Protein AF-A0A812K5B5-F1 (afdb_monomer_lite)

Foldseek 3Di:
DDDDDDDDDDPVVVVVVVVVVVVVVVVVPDDDDDDLVVLLVVQCVVVVHDDDDPVLVVLLVCLLVLVFPVVVCLVVLCLVCPDQRSVVVVVVVVVVVVVVVVVVVVLQSVVSHPPDDPLNSCCVPPVPCSVVVVVVVVVVVVVRLVSVLVVQLVPVQVVVVVVVDHDHSVVSSVVSVVVVVVVVPDPDPPVSSVSSVVSVVVSVVVVVVVVCCVVDVDLVPPPPVDDDDDDPDDVPRDDDDPPVPDPDPSDPDDD

pLDDT: mean 72.25, std 20.06, range [26.33, 95.62]

Radius of gyration: 26.41 Å; chains: 1; bounding box: 72×53×76 Å

Sequence (255 aa):
MASRPKAVFSSGEARSLISNASEALSVAETSPTADGTTAFEAAKAAKGLGFASARSGAAVLANTLLGGSGLLGVPHAFATAGYGLGLALLVVFGTCSALGCHLLQCSARRIGEAPCSFYSVSNAVAPRWTWLIDGAVMVKCFGVATSYLIIVGDLGPPALEMLGLQVHRWEVICLGFCVAAGLACLRNLSGLKFTAVLSLAIVVWTTVLIALYVIRPSKDFNPCGRSSDEDLPCNGADFEPIVTDHPLALGKAQE

Structure (mmCIF, N/CA/C/O backbone):
data_AF-A0A812K5B5-F1
#
_entry.id   AF-A0A812K5B5-F1
#
loop_
_atom_site.group_PDB
_atom_site.id
_atom_site.type_symbol
_atom_site.label_atom_id
_atom_site.label_alt_id
_atom_site.label_comp_id
_atom_site.label_asym_id
_atom_site.label_entity_id
_atom_site.label_seq_id
_atom_site.pdbx_PDB_ins_code
_atom_site.Cartn_x
_atom_site.Cartn_y
_atom_site.Cartn_z
_atom_site.occupancy
_atom_site.B_iso_or_equiv
_atom_site.auth_seq_id
_atom_site.auth_comp_id
_atom_site.auth_asym_id
_atom_site.auth_atom_id
_atom_site.pdbx_PDB_model_num
ATOM 1 N N . MET A 1 1 ? -19.887 -36.104 41.609 1.00 30.92 1 MET A N 1
ATOM 2 C CA . MET A 1 1 ? -19.597 -34.665 41.774 1.00 30.92 1 MET A CA 1
ATOM 3 C C . MET A 1 1 ? -19.787 -34.000 40.413 1.00 30.92 1 MET A C 1
ATOM 5 O O . MET A 1 1 ? -19.210 -34.485 39.453 1.00 30.92 1 MET A O 1
ATOM 9 N N . ALA A 1 2 ? -20.643 -32.973 40.368 1.00 35.97 2 ALA A N 1
ATOM 10 C CA . ALA A 1 2 ? -20.929 -32.031 39.272 1.00 35.97 2 ALA A CA 1
ATOM 11 C C . ALA A 1 2 ? -21.594 -32.547 37.969 1.00 35.97 2 ALA A C 1
ATOM 13 O O . ALA A 1 2 ? -20.950 -32.950 37.005 1.00 35.97 2 ALA A O 1
ATOM 14 N N . SER A 1 3 ? -22.926 -32.419 37.957 1.00 33.19 3 SER A N 1
ATOM 15 C CA . SER A 1 3 ? -23.833 -32.429 36.801 1.00 33.19 3 SER A CA 1
ATOM 16 C C . SER A 1 3 ? -23.726 -31.131 35.985 1.00 33.19 3 SER A C 1
ATOM 18 O O . SER A 1 3 ? -23.568 -30.053 36.555 1.00 33.19 3 SER A O 1
ATOM 20 N N . ARG A 1 4 ? -23.899 -31.222 34.659 1.00 40.06 4 ARG A N 1
ATOM 21 C CA . ARG A 1 4 ? -24.146 -30.076 33.759 1.00 40.06 4 ARG A CA 1
ATOM 22 C C . ARG A 1 4 ? -25.488 -29.398 34.085 1.00 40.06 4 ARG A C 1
ATOM 24 O O . ARG A 1 4 ? -26.422 -30.111 34.458 1.00 40.06 4 ARG A O 1
ATOM 31 N N . PRO A 1 5 ? -25.652 -28.098 33.786 1.00 36.22 5 PRO A N 1
ATOM 32 C CA . PRO A 1 5 ? -26.971 -27.556 33.477 1.00 36.22 5 PRO A CA 1
ATOM 33 C C . PRO A 1 5 ? -27.083 -27.025 32.037 1.00 36.22 5 PRO A C 1
ATOM 35 O O . PRO A 1 5 ? -26.187 -26.377 31.500 1.00 36.22 5 PRO A O 1
ATOM 38 N N . LYS A 1 6 ? -28.231 -27.344 31.426 1.00 29.70 6 LYS A N 1
ATOM 39 C CA . LYS A 1 6 ? -28.773 -26.799 30.174 1.00 29.70 6 LYS A CA 1
ATOM 40 C C . LYS A 1 6 ? -29.244 -25.358 30.413 1.00 29.70 6 LYS A C 1
ATOM 42 O O . LYS A 1 6 ? -29.947 -25.123 31.391 1.00 29.70 6 LYS A O 1
ATOM 47 N N . ALA A 1 7 ? -28.943 -24.436 29.501 1.00 32.38 7 ALA A N 1
ATOM 48 C CA . ALA A 1 7 ? -29.588 -23.125 29.459 1.00 32.38 7 ALA A CA 1
ATOM 49 C C . ALA A 1 7 ? -30.840 -23.204 28.569 1.00 32.38 7 ALA A C 1
ATOM 51 O O . ALA A 1 7 ? -30.752 -23.494 27.376 1.00 32.38 7 ALA A O 1
ATOM 52 N N . VAL A 1 8 ? -32.003 -22.999 29.185 1.00 35.78 8 VAL A N 1
ATOM 53 C CA . VAL A 1 8 ? -33.308 -22.827 28.538 1.00 35.78 8 VAL A CA 1
ATOM 54 C C . VAL A 1 8 ? -33.453 -21.342 28.213 1.00 35.78 8 VAL A C 1
ATOM 56 O O . VAL A 1 8 ? -33.368 -20.508 29.110 1.00 35.78 8 VAL A O 1
ATOM 59 N N . PHE A 1 9 ? -33.626 -21.011 26.935 1.00 34.81 9 PHE A N 1
ATOM 60 C CA . PHE A 1 9 ? -33.749 -19.634 26.453 1.00 34.81 9 PHE A CA 1
ATOM 61 C C . PHE A 1 9 ? -35.208 -19.171 26.598 1.00 34.81 9 PHE A C 1
ATOM 63 O O . PHE A 1 9 ? -36.117 -19.794 26.047 1.00 34.81 9 PHE A O 1
ATOM 70 N N . SER A 1 10 ? -35.441 -18.116 27.383 1.00 35.91 10 SER A N 1
ATOM 71 C CA . SER A 1 10 ? -36.773 -17.583 27.693 1.00 35.91 10 SER A CA 1
ATOM 72 C C . SER A 1 10 ? -37.224 -16.576 26.630 1.00 35.91 10 SER A C 1
ATOM 74 O O . SER A 1 10 ? -36.527 -15.609 26.330 1.00 35.91 10 SER A O 1
ATOM 76 N N . SER A 1 11 ? -38.428 -16.772 26.081 1.00 44.62 11 SER A N 1
ATOM 77 C CA . SER A 1 11 ? -39.032 -15.970 25.001 1.00 44.62 11 SER A CA 1
ATOM 78 C C . SER A 1 11 ? -39.248 -14.478 25.334 1.00 44.62 11 SER A C 1
ATOM 80 O O . SER A 1 11 ? -39.615 -13.708 24.443 1.00 44.62 11 SER A O 1
ATOM 82 N N . GLY A 1 12 ? -39.043 -14.055 26.587 1.00 38.31 12 GLY A N 1
ATOM 83 C CA . GLY A 1 12 ? -39.144 -12.653 27.009 1.00 38.31 12 GLY A CA 1
ATOM 84 C C . GLY A 1 12 ? -37.950 -11.785 26.593 1.00 38.31 12 GLY A C 1
ATOM 85 O O . GLY A 1 12 ? -38.131 -10.609 26.293 1.00 38.31 12 GLY A O 1
ATOM 86 N N . GLU A 1 13 ? -36.751 -12.367 26.490 1.00 39.72 13 GLU A N 1
ATOM 87 C CA . GLU A 1 13 ? -35.500 -11.637 26.211 1.00 39.72 13 GLU A CA 1
ATOM 88 C C . GLU A 1 13 ? -35.362 -11.257 24.725 1.00 39.72 13 GLU A C 1
ATOM 90 O O . GLU A 1 13 ? -34.767 -10.245 24.371 1.00 39.72 13 GLU A O 1
ATOM 95 N N . ALA A 1 14 ? -36.005 -12.011 23.830 1.00 40.31 14 ALA A N 1
ATOM 96 C CA . ALA A 1 14 ? -36.032 -11.688 22.403 1.00 40.31 14 ALA A CA 1
ATOM 97 C C . ALA A 1 14 ? -36.881 -10.440 22.097 1.00 40.31 14 ALA A C 1
ATOM 99 O O . ALA A 1 14 ? -36.596 -9.712 21.148 1.00 40.31 14 ALA A O 1
ATOM 100 N N . ARG A 1 15 ? -37.912 -10.157 22.908 1.00 37.88 15 ARG A N 1
ATOM 101 C CA . ARG A 1 15 ? -38.782 -8.986 22.710 1.00 37.88 15 ARG A CA 1
ATOM 102 C C . ARG A 1 15 ? -38.128 -7.680 23.168 1.00 37.88 15 ARG A C 1
ATOM 104 O O . ARG A 1 15 ? -38.353 -6.658 22.525 1.00 37.88 15 ARG A O 1
ATOM 111 N N . SER A 1 16 ? -37.283 -7.705 24.203 1.00 36.84 16 SER A N 1
ATOM 112 C CA . SER A 1 16 ? -36.518 -6.520 24.626 1.00 36.84 16 SER A CA 1
ATOM 113 C C . SER A 1 16 ? -35.412 -6.162 23.628 1.00 36.84 16 SER A C 1
ATOM 115 O O . SER A 1 16 ? -35.192 -4.984 23.359 1.00 36.84 16 SER A O 1
ATOM 117 N N . LEU A 1 17 ? -34.783 -7.158 22.994 1.00 41.81 17 LEU A N 1
ATOM 118 C CA . LEU A 1 17 ? -33.778 -6.930 21.949 1.00 41.81 17 LEU A CA 1
ATOM 119 C C . LEU A 1 17 ? -34.372 -6.302 20.678 1.00 41.81 17 LEU A C 1
ATOM 121 O O . LEU A 1 17 ? -33.723 -5.464 20.057 1.00 41.81 17 LEU A O 1
ATOM 125 N N . ILE A 1 18 ? -35.612 -6.648 20.316 1.00 45.25 18 ILE A N 1
ATOM 126 C CA . ILE A 1 18 ? -36.299 -6.052 19.156 1.00 45.25 18 ILE A CA 1
ATOM 127 C C . ILE A 1 18 ? -36.772 -4.620 19.466 1.00 45.25 18 ILE A C 1
ATOM 129 O O . ILE A 1 18 ? -36.662 -3.752 18.603 1.00 45.25 18 ILE A O 1
ATOM 133 N N . SER A 1 19 ? -37.217 -4.339 20.699 1.00 36.94 19 SER A N 1
ATOM 134 C CA . SER A 1 19 ? -37.547 -2.970 21.138 1.00 36.94 19 SER A CA 1
ATOM 135 C C . SER A 1 19 ? -36.319 -2.053 21.085 1.00 36.94 19 SER A C 1
ATOM 137 O O . SER A 1 19 ? -36.378 -0.978 20.492 1.00 36.94 19 SER A O 1
ATOM 139 N N . ASN A 1 20 ? -35.175 -2.524 21.593 1.00 45.91 20 ASN A N 1
ATOM 140 C CA . ASN A 1 20 ? -33.913 -1.779 21.555 1.00 45.91 20 ASN A CA 1
ATOM 141 C C . ASN A 1 20 ? -33.381 -1.599 20.122 1.00 45.91 20 ASN A C 1
ATOM 143 O O . ASN A 1 20 ? -32.769 -0.579 19.813 1.00 45.91 20 ASN A O 1
ATOM 147 N N . ALA A 1 21 ? -33.632 -2.561 19.226 1.00 40.59 21 ALA A N 1
ATOM 148 C CA . ALA A 1 21 ? -33.282 -2.438 17.812 1.00 40.59 21 ALA A CA 1
ATOM 149 C C . ALA A 1 21 ? -34.156 -1.401 17.082 1.00 40.59 21 ALA A C 1
ATOM 151 O O . ALA A 1 21 ? -33.659 -0.699 16.203 1.00 40.59 21 ALA A O 1
ATOM 152 N N . SER A 1 22 ? -35.429 -1.262 17.470 1.00 39.06 22 SER A N 1
ATOM 153 C CA . SER A 1 22 ? -36.328 -0.225 16.949 1.00 39.06 22 SER A CA 1
ATOM 154 C C . SER A 1 22 ? -35.922 1.179 17.416 1.00 39.06 22 SER A C 1
ATOM 156 O O . SER A 1 22 ? -35.966 2.116 16.620 1.00 39.06 22 SER A O 1
ATOM 158 N N . GLU A 1 23 ? -35.466 1.335 18.665 1.00 34.81 23 GLU A N 1
ATOM 159 C CA . GLU A 1 23 ? -34.886 2.598 19.151 1.00 34.81 23 GLU A CA 1
ATOM 160 C C . GLU A 1 23 ? -33.550 2.910 18.460 1.00 34.81 23 GLU A C 1
ATOM 162 O O . GLU A 1 23 ? -33.347 4.037 18.008 1.00 34.81 23 GLU A O 1
ATOM 167 N N . ALA A 1 24 ? -32.682 1.913 18.261 1.00 36.97 24 ALA A N 1
ATOM 168 C CA . ALA A 1 24 ? -31.412 2.083 17.550 1.00 36.97 24 ALA A CA 1
ATOM 169 C C . ALA A 1 24 ? -31.591 2.473 16.070 1.00 36.97 24 ALA A C 1
ATOM 171 O O . ALA A 1 24 ? -30.750 3.185 15.518 1.00 36.97 24 ALA A O 1
ATOM 172 N N . LEU A 1 25 ? -32.690 2.048 15.436 1.00 34.47 25 LEU A N 1
ATOM 173 C CA . LEU A 1 25 ? -33.023 2.428 14.064 1.00 34.47 25 LEU A CA 1
ATOM 174 C C . LEU A 1 25 ? -33.581 3.860 13.973 1.00 34.47 25 LEU A C 1
ATOM 176 O O . LEU A 1 25 ? -33.327 4.541 12.985 1.00 34.47 25 LEU A O 1
ATOM 180 N N . SER A 1 26 ? -34.249 4.361 15.020 1.00 26.33 26 SER A N 1
ATOM 181 C CA . SER A 1 26 ? -34.726 5.757 15.086 1.00 26.33 26 SER A CA 1
ATOM 182 C C . SER A 1 26 ? -33.598 6.786 15.279 1.00 26.33 26 SER A C 1
ATOM 184 O O . SER A 1 26 ? -33.721 7.939 14.872 1.00 26.33 26 SER A O 1
ATOM 186 N N . VAL A 1 27 ? -32.447 6.356 15.814 1.00 37.06 27 VAL A N 1
ATOM 187 C CA . VAL A 1 27 ? -31.228 7.181 15.936 1.00 37.06 27 VAL A CA 1
ATOM 188 C C . VAL A 1 27 ? -30.519 7.358 14.579 1.00 37.06 27 VAL A C 1
ATOM 190 O O . VAL A 1 27 ? -29.621 8.188 14.443 1.00 37.06 27 VAL A O 1
ATOM 193 N N . ALA A 1 28 ? -30.917 6.615 13.539 1.00 37.34 28 ALA A N 1
ATOM 194 C CA . ALA A 1 28 ? -30.310 6.718 12.213 1.00 37.34 28 ALA A CA 1
ATOM 195 C C . ALA A 1 28 ? -30.781 7.937 11.392 1.00 37.34 28 ALA A C 1
ATOM 197 O O . ALA A 1 28 ? -30.136 8.250 10.393 1.00 37.34 28 ALA A O 1
ATOM 198 N N . GLU A 1 29 ? -31.842 8.649 11.800 1.00 36.56 29 GLU A N 1
ATOM 199 C CA . GLU A 1 29 ? -32.413 9.764 11.017 1.00 36.56 29 GLU A CA 1
ATOM 200 C C . GLU A 1 29 ? -32.008 11.184 11.444 1.00 36.56 29 GLU A C 1
ATOM 202 O O . GLU A 1 29 ? -32.457 12.154 10.838 1.00 36.56 29 GLU A O 1
ATOM 207 N N . THR A 1 30 ? -31.096 11.373 12.397 1.00 31.16 30 THR A N 1
ATOM 208 C CA . THR A 1 30 ? -30.600 12.723 12.725 1.00 31.16 30 THR A CA 1
ATOM 209 C C . THR A 1 30 ? -29.152 12.930 12.288 1.00 31.16 30 THR A C 1
ATOM 211 O O . THR A 1 30 ? -28.187 12.655 12.995 1.00 31.16 30 THR A O 1
ATOM 214 N N . SER A 1 31 ? -28.993 13.490 11.089 1.00 31.84 31 SER A N 1
ATOM 215 C CA . SER A 1 31 ? -27.817 14.313 10.766 1.00 31.84 31 SER A CA 1
ATOM 216 C C . SER A 1 31 ? -28.049 15.737 11.317 1.00 31.84 31 SER A C 1
ATOM 218 O O . SER A 1 31 ? -29.210 16.145 11.305 1.00 31.84 31 SER A O 1
ATOM 220 N N . PRO A 1 32 ? -27.032 16.550 11.703 1.00 48.22 32 PRO A N 1
ATOM 221 C CA . PRO A 1 32 ? -25.601 16.363 11.439 1.00 48.22 32 PRO A CA 1
ATOM 222 C C . PRO A 1 32 ? -24.619 16.703 12.612 1.00 48.22 32 PRO A C 1
ATOM 224 O O . PRO A 1 32 ? -24.695 17.723 13.289 1.00 48.22 32 PRO A O 1
ATOM 227 N N . THR A 1 33 ? -23.556 15.901 12.744 1.00 41.50 33 THR A N 1
ATOM 228 C CA . THR A 1 33 ? -22.142 16.316 12.987 1.00 41.50 33 THR A CA 1
ATOM 229 C C . THR A 1 33 ? -21.622 16.982 14.284 1.00 41.50 33 THR A C 1
ATOM 231 O O . THR A 1 33 ? -20.401 17.130 14.375 1.00 41.50 33 THR A O 1
ATOM 234 N N . ALA A 1 34 ? -22.406 17.333 15.307 1.00 41.22 34 ALA A N 1
ATOM 235 C CA . ALA A 1 34 ? -21.839 18.063 16.465 1.00 41.22 34 ALA A CA 1
ATOM 236 C C . ALA A 1 34 ? -21.381 17.189 17.658 1.00 41.22 34 ALA A C 1
ATOM 238 O O . ALA A 1 34 ? -20.264 17.364 18.141 1.00 41.22 34 ALA A O 1
ATOM 239 N N . ASP A 1 35 ? -22.188 16.227 18.114 1.00 52.19 35 ASP A N 1
ATOM 240 C CA . ASP A 1 35 ? -22.013 15.655 19.466 1.00 52.19 35 ASP A CA 1
ATOM 241 C C . ASP A 1 35 ? -20.937 14.556 19.585 1.00 52.19 35 ASP A C 1
ATOM 243 O O . ASP A 1 35 ? -20.217 14.463 20.576 1.00 52.19 35 ASP A O 1
ATOM 247 N N . GLY A 1 36 ? -20.759 13.727 18.550 1.00 55.41 36 GLY A N 1
ATOM 248 C CA . GLY A 1 36 ? -19.754 12.650 18.579 1.00 55.41 36 GLY A CA 1
ATOM 249 C C . GLY A 1 36 ? -18.315 13.139 18.370 1.00 55.41 36 GLY A C 1
ATOM 250 O O . GLY A 1 36 ? -17.356 12.498 18.800 1.00 55.41 36 GLY A O 1
ATOM 251 N N . THR A 1 37 ? -18.145 14.283 17.704 1.00 63.47 37 THR A N 1
ATOM 252 C CA . THR A 1 37 ? -16.826 14.838 17.374 1.00 63.47 37 THR A CA 1
ATOM 253 C C . THR A 1 37 ? -16.191 15.499 18.598 1.00 63.47 37 THR A C 1
ATOM 255 O O . THR A 1 37 ? -14.997 15.343 18.833 1.00 63.47 37 THR A O 1
ATOM 258 N N . THR A 1 38 ? -16.988 16.185 19.419 1.00 67.00 38 THR A N 1
ATOM 259 C CA . THR A 1 38 ? -16.535 16.864 20.642 1.00 67.00 38 THR A CA 1
ATOM 260 C C . THR A 1 38 ? -16.135 15.874 21.735 1.00 67.00 38 THR A C 1
ATOM 262 O O . THR A 1 38 ? -15.092 16.059 22.360 1.00 67.00 38 THR A O 1
ATOM 265 N N . ALA A 1 39 ? -16.895 14.789 21.919 1.00 72.75 39 ALA A N 1
ATOM 266 C CA . ALA A 1 39 ? -16.585 13.745 22.897 1.00 72.75 39 ALA A CA 1
ATOM 267 C C . ALA A 1 39 ? -15.262 13.024 22.583 1.00 72.75 39 ALA A C 1
ATOM 269 O O . ALA A 1 39 ? -14.427 12.826 23.468 1.00 72.75 39 ALA A O 1
ATOM 270 N N . PHE A 1 40 ? -15.028 12.694 21.309 1.00 74.69 40 PHE A N 1
ATOM 271 C CA . PHE A 1 40 ? -13.787 12.057 20.869 1.00 74.69 40 PHE A CA 1
ATOM 272 C C . PHE A 1 40 ? -12.571 12.987 21.012 1.00 74.69 40 PHE A C 1
ATOM 274 O O . PHE A 1 40 ? -11.520 12.567 21.501 1.00 74.69 40 PHE A O 1
ATOM 281 N N . GLU A 1 41 ? -12.705 14.262 20.634 1.00 76.44 41 GLU A N 1
ATOM 282 C CA . GLU A 1 41 ? -11.626 15.244 20.804 1.00 76.44 41 GLU A CA 1
ATOM 283 C C . GLU A 1 41 ? -11.343 15.535 22.291 1.00 76.44 41 GLU A C 1
ATOM 285 O O . GLU A 1 41 ? -10.181 15.679 22.675 1.00 76.44 41 GLU A O 1
ATOM 290 N N . ALA A 1 42 ? -12.361 15.523 23.161 1.00 75.06 42 ALA A N 1
ATOM 291 C CA . ALA A 1 42 ? -12.185 15.639 24.610 1.00 75.06 42 ALA A CA 1
ATOM 292 C C . ALA A 1 42 ? -11.453 14.423 25.209 1.00 75.06 42 ALA A C 1
ATOM 294 O O . ALA A 1 42 ? -10.512 14.591 25.989 1.00 75.06 42 ALA A O 1
ATOM 295 N N . ALA A 1 43 ? -11.813 13.201 24.801 1.00 76.81 43 ALA A N 1
ATOM 296 C CA . ALA A 1 43 ? -11.122 11.976 25.215 1.00 76.81 43 ALA A CA 1
ATOM 297 C C . ALA A 1 43 ? -9.652 11.964 24.755 1.00 76.81 43 ALA A C 1
ATOM 299 O O . ALA A 1 43 ? -8.749 11.558 25.493 1.00 76.81 43 ALA A O 1
ATOM 300 N N . LYS A 1 44 ? -9.392 12.465 23.544 1.00 77.88 44 LYS A N 1
ATOM 301 C CA . LYS A 1 44 ? -8.049 12.619 22.982 1.00 77.88 44 LYS A CA 1
ATOM 302 C C . LYS A 1 44 ? -7.213 13.645 23.756 1.00 77.88 44 LYS A C 1
ATOM 304 O O . LYS A 1 44 ? -6.056 13.364 24.081 1.00 77.88 44 LYS A O 1
ATOM 309 N N . ALA A 1 45 ? -7.805 14.790 24.100 1.00 78.94 45 ALA A N 1
ATOM 310 C CA . ALA A 1 45 ? -7.168 15.823 24.913 1.00 78.94 45 ALA A CA 1
ATOM 311 C C . ALA A 1 45 ? -6.841 15.321 26.329 1.00 78.94 45 ALA A C 1
ATOM 313 O O . ALA A 1 45 ? -5.727 15.532 26.805 1.00 78.94 45 ALA A O 1
ATOM 314 N N . ALA A 1 46 ? -7.750 14.570 26.963 1.00 80.62 46 ALA A N 1
ATOM 315 C CA . ALA A 1 46 ? -7.531 13.966 28.282 1.00 80.62 46 ALA A CA 1
ATOM 316 C C . ALA A 1 46 ? -6.341 12.986 28.312 1.00 80.62 46 ALA A C 1
ATOM 318 O O . ALA A 1 46 ? -5.702 12.805 29.346 1.00 80.62 46 ALA A O 1
ATOM 319 N N . LYS A 1 47 ? -6.012 12.366 27.172 1.00 78.56 47 LYS A N 1
ATOM 320 C CA . LYS A 1 47 ? -4.849 11.477 27.003 1.00 78.56 47 LYS A CA 1
ATOM 321 C C . LYS A 1 47 ? -3.588 12.192 26.504 1.00 78.56 47 LYS A C 1
ATOM 323 O O . LYS A 1 47 ? -2.584 11.527 26.262 1.00 78.56 47 LYS A O 1
ATOM 328 N N . GLY A 1 48 ? -3.624 13.516 26.330 1.00 75.25 48 GLY A N 1
ATOM 329 C CA . GLY A 1 48 ? -2.485 14.306 25.851 1.00 75.25 48 GLY A CA 1
ATOM 330 C C . GLY A 1 48 ? -2.100 14.042 24.390 1.00 75.25 48 GLY A C 1
ATOM 331 O O . GLY A 1 48 ? -0.966 14.305 23.992 1.00 75.25 48 GLY A O 1
ATOM 332 N N . LEU A 1 49 ? -3.011 13.502 23.574 1.00 77.25 49 LEU A N 1
ATOM 333 C CA . LEU A 1 49 ? -2.759 13.220 22.160 1.00 77.25 49 LEU A CA 1
ATOM 334 C C . LEU A 1 49 ? -2.946 14.499 21.326 1.00 77.25 49 LEU A C 1
ATOM 336 O O . LEU A 1 49 ? -4.031 15.073 21.275 1.00 77.25 49 LEU A O 1
ATOM 340 N N . GLY A 1 50 ? -1.891 14.939 20.637 1.00 69.25 50 GLY A N 1
ATOM 341 C CA . GLY A 1 50 ? -1.910 16.167 19.833 1.00 69.25 50 GLY A CA 1
ATOM 342 C C . GLY A 1 50 ? -2.809 16.110 18.588 1.00 69.25 50 GLY A C 1
ATOM 343 O O . GLY A 1 50 ? -3.179 15.044 18.083 1.00 69.25 50 GLY A O 1
ATOM 344 N N . PHE A 1 51 ? -3.144 17.282 18.043 1.00 68.94 51 PHE A N 1
ATOM 345 C CA . PHE A 1 51 ? -3.839 17.392 16.760 1.00 68.94 51 PHE A CA 1
ATOM 346 C C . PHE A 1 51 ? -2.840 17.226 15.604 1.00 68.94 51 PHE A C 1
ATOM 348 O O . PHE A 1 51 ? -1.853 17.954 15.518 1.00 68.94 51 PHE A O 1
ATOM 355 N N . ALA A 1 52 ? -3.082 16.261 14.714 1.00 72.31 52 ALA A N 1
ATOM 356 C CA . ALA A 1 52 ? -2.301 16.091 13.492 1.00 72.31 52 ALA A CA 1
ATOM 357 C C . ALA A 1 52 ? -3.081 16.699 12.323 1.00 72.31 52 ALA A C 1
ATOM 359 O O . ALA A 1 52 ? -4.273 16.443 12.168 1.00 72.31 52 ALA A O 1
ATOM 360 N N . SER A 1 53 ? -2.418 17.504 11.490 1.00 81.12 53 SER A N 1
ATOM 361 C CA . SER A 1 53 ? -3.057 18.068 10.298 1.00 81.12 53 SER A CA 1
ATOM 362 C C . SER A 1 53 ? -3.448 16.948 9.331 1.00 81.12 53 SER A C 1
ATOM 364 O O . SER A 1 53 ? -2.641 16.051 9.074 1.00 81.12 53 SER A O 1
ATOM 366 N N . ALA A 1 54 ? -4.632 17.034 8.721 1.00 81.44 54 ALA A N 1
ATOM 367 C CA . ALA A 1 54 ? -5.082 16.081 7.703 1.00 81.44 54 ALA A CA 1
ATOM 368 C C . ALA A 1 54 ? -4.054 15.901 6.570 1.00 81.44 54 ALA A C 1
ATOM 370 O O . ALA A 1 54 ? -3.824 14.785 6.113 1.00 81.44 54 ALA A O 1
ATOM 371 N N . ARG A 1 55 ? -3.350 16.980 6.194 1.00 76.38 55 ARG A N 1
ATOM 372 C CA . ARG A 1 55 ? -2.272 16.949 5.191 1.00 76.38 55 ARG A CA 1
ATOM 373 C C . ARG A 1 55 ? -1.095 16.070 5.615 1.00 76.38 55 ARG A C 1
ATOM 375 O O . ARG A 1 55 ? -0.538 15.354 4.793 1.00 76.38 55 ARG A O 1
ATOM 382 N N . SER A 1 56 ? -0.743 16.092 6.901 1.00 78.12 56 SER A N 1
ATOM 383 C CA . SER A 1 56 ? 0.323 15.240 7.440 1.00 78.12 56 SER A CA 1
ATOM 384 C C . SER A 1 56 ? -0.083 13.765 7.459 1.00 78.12 56 SER A C 1
ATOM 386 O O . SER A 1 56 ? 0.719 12.911 7.097 1.00 78.12 56 SER A O 1
ATOM 388 N N . GLY A 1 57 ? -1.348 13.469 7.783 1.00 79.62 57 GLY A N 1
ATOM 389 C CA . GLY A 1 57 ? -1.899 12.116 7.695 1.00 79.62 57 GLY A CA 1
ATOM 390 C C . GLY A 1 57 ? -1.926 11.602 6.256 1.00 79.62 57 GLY A C 1
ATOM 391 O O . GLY A 1 57 ? -1.463 10.497 5.997 1.00 79.62 57 GLY A O 1
ATOM 392 N N . ALA A 1 58 ? -2.375 12.431 5.309 1.00 82.94 58 ALA A N 1
ATOM 393 C CA . ALA A 1 58 ? -2.373 12.098 3.888 1.00 82.94 58 ALA A CA 1
ATOM 394 C C . ALA A 1 58 ? -0.959 11.812 3.364 1.00 82.94 58 ALA A C 1
ATOM 396 O O . ALA A 1 58 ? -0.775 10.837 2.648 1.00 82.94 58 ALA A O 1
ATOM 397 N N . ALA A 1 59 ? 0.048 12.597 3.762 1.00 80.44 59 ALA A N 1
ATOM 398 C CA . ALA A 1 59 ? 1.439 12.355 3.376 1.00 80.44 59 ALA A CA 1
ATOM 399 C C . ALA A 1 59 ? 1.986 11.028 3.933 1.00 80.44 59 ALA A C 1
ATOM 401 O O . ALA A 1 59 ? 2.684 10.303 3.228 1.00 80.44 59 ALA A O 1
ATOM 402 N N . VAL A 1 60 ? 1.643 10.677 5.178 1.00 82.75 60 VAL A N 1
ATOM 403 C CA . VAL A 1 60 ? 2.037 9.391 5.779 1.00 82.75 60 VAL A CA 1
ATOM 404 C C . VAL A 1 60 ? 1.343 8.220 5.080 1.00 82.75 60 VAL A C 1
ATOM 406 O O . VAL A 1 60 ? 1.996 7.228 4.769 1.00 82.75 60 VAL A O 1
ATOM 409 N N . LEU A 1 61 ? 0.049 8.345 4.776 1.00 83.81 61 LEU A N 1
ATOM 410 C CA . LEU A 1 61 ? -0.695 7.331 4.024 1.00 83.81 61 LEU A CA 1
ATOM 411 C C . LEU A 1 61 ? -0.154 7.180 2.596 1.00 83.81 61 LEU A C 1
ATOM 413 O O . LEU A 1 61 ? 0.055 6.062 2.131 1.00 83.81 61 LEU A O 1
ATOM 417 N N . ALA A 1 62 ? 0.129 8.297 1.922 1.00 82.94 62 ALA A N 1
ATOM 418 C CA . ALA A 1 62 ? 0.715 8.310 0.588 1.00 82.94 62 ALA A CA 1
ATOM 419 C C . ALA A 1 62 ? 2.093 7.642 0.574 1.00 82.94 62 ALA A C 1
ATOM 421 O O . ALA A 1 62 ? 2.360 6.854 -0.323 1.00 82.94 62 ALA A O 1
ATOM 422 N N . ASN A 1 63 ? 2.934 7.877 1.586 1.00 83.69 63 ASN A N 1
ATOM 423 C CA . ASN A 1 63 ? 4.211 7.180 1.730 1.00 83.69 63 ASN A CA 1
ATOM 424 C C . ASN A 1 63 ? 4.033 5.651 1.765 1.00 83.69 63 ASN A C 1
ATOM 426 O O . ASN A 1 63 ? 4.743 4.937 1.066 1.00 83.69 63 ASN A O 1
ATOM 430 N N . THR A 1 64 ? 3.070 5.142 2.535 1.00 82.06 64 THR A N 1
ATOM 431 C CA . THR A 1 64 ? 2.819 3.695 2.616 1.00 82.06 64 THR A CA 1
ATOM 432 C C . THR A 1 64 ? 2.277 3.113 1.307 1.00 82.06 64 THR A C 1
ATOM 434 O O . THR A 1 64 ? 2.611 1.983 0.962 1.00 82.06 64 THR A O 1
ATOM 437 N N . LEU A 1 65 ? 1.449 3.862 0.571 1.00 83.69 65 LEU A N 1
ATOM 438 C CA . LEU A 1 65 ? 0.870 3.404 -0.696 1.00 83.69 65 LEU A CA 1
ATOM 439 C C . LEU A 1 65 ? 1.865 3.488 -1.866 1.00 83.69 65 LEU A C 1
ATOM 441 O O . LEU A 1 65 ? 1.973 2.544 -2.643 1.00 83.69 65 LEU A O 1
ATOM 445 N N . LEU A 1 66 ? 2.586 4.606 -1.988 1.00 80.94 66 LEU A N 1
ATOM 446 C CA . LEU A 1 66 ? 3.494 4.895 -3.105 1.00 80.94 66 LEU A CA 1
ATOM 447 C C . LEU A 1 66 ? 4.888 4.304 -2.903 1.00 80.94 66 LEU A C 1
ATOM 449 O O . LEU A 1 66 ? 5.502 3.854 -3.862 1.00 80.94 66 LEU A O 1
ATOM 453 N N . GLY A 1 67 ? 5.377 4.268 -1.663 1.00 70.62 67 GLY A N 1
ATOM 454 C CA . GLY A 1 67 ? 6.646 3.628 -1.310 1.00 70.62 67 GLY A CA 1
ATOM 455 C C . GLY A 1 67 ? 6.551 2.101 -1.229 1.00 70.62 67 GLY A C 1
ATOM 456 O O . GLY A 1 67 ? 7.477 1.454 -0.745 1.00 70.62 67 GLY A O 1
ATOM 457 N N . GLY A 1 68 ? 5.415 1.517 -1.617 1.00 73.06 68 GLY A N 1
ATOM 458 C CA . GLY A 1 68 ? 5.149 0.083 -1.598 1.00 73.06 68 GLY A CA 1
ATOM 459 C C . GLY A 1 68 ? 5.515 -0.632 -2.890 1.00 73.06 68 GLY A C 1
ATOM 460 O O . GLY A 1 68 ? 5.498 -0.056 -3.975 1.00 73.06 68 GLY A O 1
ATOM 461 N N . SER A 1 69 ? 5.729 -1.945 -2.775 1.00 77.69 69 SER A N 1
ATOM 462 C CA . SER A 1 69 ? 5.852 -2.863 -3.918 1.00 77.69 69 SER A CA 1
ATOM 463 C C . SER A 1 69 ? 4.662 -2.800 -4.880 1.00 77.69 69 SER A C 1
ATOM 465 O O . SER A 1 69 ? 4.802 -3.105 -6.060 1.00 77.69 69 SER A O 1
ATOM 467 N N . GLY A 1 70 ? 3.489 -2.391 -4.385 1.00 77.94 70 GLY A N 1
ATOM 468 C CA . GLY A 1 70 ? 2.253 -2.336 -5.160 1.00 77.94 70 GLY A CA 1
ATOM 469 C C . GLY A 1 70 ? 2.339 -1.433 -6.389 1.00 77.94 70 GLY A C 1
ATOM 470 O O . GLY A 1 70 ? 1.773 -1.787 -7.418 1.00 77.94 70 GLY A O 1
ATOM 471 N N . LEU A 1 71 ? 3.087 -0.321 -6.325 1.00 85.38 71 LEU A N 1
ATOM 472 C CA . LEU A 1 71 ? 3.224 0.599 -7.460 1.00 85.38 71 LEU A CA 1
ATOM 473 C C . LEU A 1 71 ? 3.973 -0.042 -8.638 1.00 85.38 71 LEU A C 1
ATOM 475 O O . LEU A 1 71 ? 3.640 0.228 -9.788 1.00 85.38 71 LEU A O 1
ATOM 479 N N . LEU A 1 72 ? 4.927 -0.939 -8.365 1.00 83.44 72 LEU A N 1
ATOM 480 C CA . LEU A 1 72 ? 5.688 -1.650 -9.400 1.00 83.44 72 LEU A CA 1
ATOM 481 C C . LEU A 1 72 ? 4.814 -2.624 -10.205 1.00 83.44 72 LEU A C 1
ATOM 483 O O . LEU A 1 72 ? 5.106 -2.895 -11.364 1.00 83.44 72 LEU A O 1
ATOM 487 N N . GLY A 1 73 ? 3.724 -3.122 -9.614 1.00 83.75 73 GLY A N 1
ATOM 488 C CA . GLY A 1 73 ? 2.763 -3.990 -10.297 1.00 83.75 73 GLY A CA 1
ATOM 489 C C . GLY A 1 73 ? 1.733 -3.239 -11.145 1.00 83.75 73 GLY A C 1
ATOM 490 O O . GLY A 1 73 ? 1.081 -3.855 -11.985 1.00 83.75 73 GLY A O 1
ATOM 491 N N . VAL A 1 74 ? 1.580 -1.920 -10.961 1.00 87.62 74 VAL A N 1
ATOM 492 C CA . VAL A 1 74 ? 0.563 -1.127 -11.674 1.00 87.62 74 VAL A CA 1
ATOM 493 C C . VAL A 1 74 ? 0.792 -1.135 -13.191 1.00 87.62 74 VAL A C 1
ATOM 495 O O . VAL A 1 74 ? -0.156 -1.462 -13.901 1.00 87.62 74 VAL A O 1
ATOM 498 N N . PRO A 1 75 ? 2.001 -0.876 -13.729 1.00 85.19 75 PRO A N 1
ATOM 499 C CA . PRO A 1 75 ? 2.225 -0.929 -15.176 1.00 85.19 75 PRO A CA 1
ATOM 500 C C . PRO A 1 75 ? 1.878 -2.294 -15.783 1.00 85.19 75 PRO A C 1
ATOM 502 O O . PRO A 1 75 ? 1.252 -2.360 -16.835 1.00 85.19 75 PRO A O 1
ATOM 505 N N . HIS A 1 76 ? 2.213 -3.383 -15.087 1.00 82.50 76 HIS A N 1
ATOM 506 C CA . HIS A 1 76 ? 1.896 -4.741 -15.531 1.00 82.50 76 HIS A CA 1
ATOM 507 C C . HIS A 1 76 ? 0.385 -5.033 -15.503 1.00 82.50 76 HIS A C 1
ATOM 509 O O . HIS A 1 76 ? -0.149 -5.661 -16.417 1.00 82.50 76 HIS A O 1
ATOM 515 N N . ALA A 1 77 ? -0.333 -4.527 -14.496 1.00 85.00 77 ALA A N 1
ATOM 516 C CA . ALA A 1 77 ? -1.790 -4.622 -14.441 1.00 85.00 77 ALA A CA 1
ATOM 517 C C . ALA A 1 77 ? -2.460 -3.853 -15.594 1.00 85.00 77 ALA A C 1
ATOM 519 O O . ALA A 1 77 ? -3.421 -4.342 -16.177 1.00 85.00 77 ALA A O 1
ATOM 520 N N . PHE A 1 78 ? -1.938 -2.680 -15.966 1.00 86.12 78 PHE A N 1
ATOM 521 C CA . PHE A 1 78 ? -2.433 -1.928 -17.124 1.00 86.12 78 PHE A CA 1
ATOM 522 C C . PHE A 1 78 ? -2.095 -2.605 -18.457 1.00 86.12 78 PHE A C 1
ATOM 524 O O . PHE A 1 78 ? -2.923 -2.582 -19.362 1.00 86.12 78 PHE A O 1
ATOM 531 N N . ALA A 1 79 ? -0.925 -3.239 -18.567 1.00 83.81 79 ALA A N 1
ATOM 532 C CA . ALA A 1 79 ? -0.545 -3.998 -19.757 1.00 83.81 79 ALA A CA 1
ATOM 533 C C . ALA A 1 79 ? -1.453 -5.219 -19.988 1.00 83.81 79 ALA A C 1
ATOM 535 O O . ALA A 1 79 ? -1.795 -5.523 -21.122 1.00 83.81 79 ALA A O 1
ATOM 536 N N . THR A 1 80 ? -1.878 -5.896 -18.917 1.00 84.44 80 THR A N 1
ATOM 537 C CA . THR A 1 80 ? -2.718 -7.107 -19.004 1.00 84.44 80 THR A CA 1
ATOM 538 C C . THR A 1 80 ? -4.218 -6.813 -19.062 1.00 84.44 80 THR A C 1
ATOM 540 O O . THR A 1 80 ? -4.948 -7.513 -19.755 1.00 84.44 80 THR A O 1
ATOM 543 N N . ALA A 1 81 ? -4.700 -5.786 -18.356 1.00 82.88 81 ALA A N 1
ATOM 544 C CA . ALA A 1 81 ? -6.117 -5.412 -18.346 1.00 82.88 81 ALA A CA 1
ATOM 545 C C . ALA A 1 81 ? -6.497 -4.419 -19.461 1.00 82.88 81 ALA A C 1
ATOM 547 O O . ALA A 1 81 ? -7.679 -4.231 -19.740 1.00 82.88 81 ALA A O 1
ATOM 548 N N . GLY A 1 82 ? -5.519 -3.749 -20.075 1.00 85.25 82 GLY A N 1
ATOM 549 C CA . GLY A 1 82 ? -5.743 -2.629 -20.987 1.00 85.25 82 GLY A CA 1
ATOM 550 C C . GLY A 1 82 ? -6.113 -1.328 -20.262 1.00 85.25 82 GLY A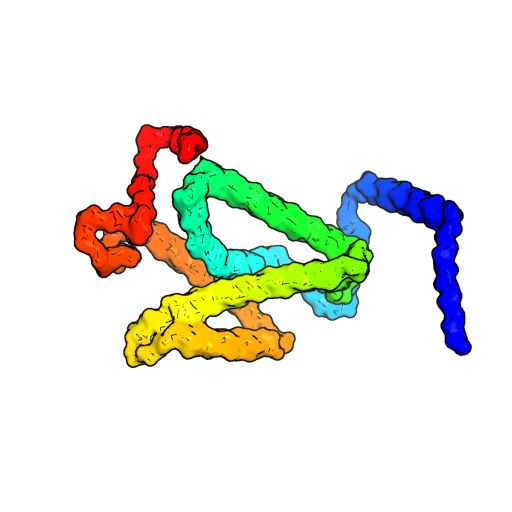 C 1
ATOM 551 O O . GLY A 1 82 ? -6.526 -1.311 -19.100 1.00 85.25 82 GLY A O 1
ATOM 552 N N . TYR A 1 83 ? -5.985 -0.195 -20.957 1.00 86.12 83 TYR A N 1
ATOM 553 C CA . TYR A 1 83 ? -6.172 1.133 -20.355 1.00 86.12 83 TYR A CA 1
ATOM 554 C C . TYR A 1 83 ? -7.603 1.406 -19.875 1.00 86.12 83 TYR A C 1
ATOM 556 O O . TYR A 1 83 ? -7.781 1.983 -18.802 1.00 86.12 83 TYR A O 1
ATOM 564 N N . GLY A 1 84 ? -8.619 0.990 -20.640 1.00 89.62 84 GLY A N 1
ATOM 565 C CA . GLY A 1 84 ? -10.025 1.227 -20.296 1.00 89.62 84 GLY A CA 1
ATOM 566 C C . GLY A 1 84 ? -10.443 0.501 -19.016 1.00 89.62 84 GLY A C 1
ATOM 567 O O . GLY A 1 84 ? -10.874 1.133 -18.050 1.00 89.62 84 GLY A O 1
ATOM 568 N N . LEU A 1 85 ? -10.260 -0.824 -18.986 1.00 87.81 85 LEU A N 1
ATOM 569 C CA . LEU A 1 85 ? -10.585 -1.646 -17.820 1.00 87.81 85 LEU A CA 1
ATOM 570 C C . LEU A 1 85 ? -9.648 -1.346 -16.642 1.00 87.81 85 LEU A C 1
ATOM 572 O O . LEU A 1 85 ? -10.119 -1.247 -15.512 1.00 87.81 85 LEU A O 1
ATOM 576 N N . GLY A 1 86 ? -8.353 -1.126 -16.893 1.00 88.81 86 GLY A N 1
ATOM 577 C CA . GLY A 1 86 ? -7.387 -0.733 -15.866 1.00 88.81 86 GLY A CA 1
ATOM 578 C C . GLY A 1 86 ? -7.780 0.562 -15.150 1.00 88.81 86 GLY A C 1
ATOM 579 O O . GLY A 1 86 ? -7.785 0.607 -13.918 1.00 88.81 86 GLY A O 1
ATOM 580 N N . LEU A 1 87 ? -8.198 1.594 -15.893 1.00 92.00 87 LEU A N 1
ATOM 581 C CA . LEU A 1 87 ? -8.671 2.852 -15.309 1.00 92.00 87 LEU A CA 1
ATOM 582 C C . LEU A 1 87 ? -9.992 2.673 -14.548 1.00 92.00 87 LEU A C 1
ATOM 584 O O . LEU A 1 87 ? -10.136 3.200 -13.443 1.00 92.00 87 LEU A O 1
ATOM 588 N N . ALA A 1 88 ? -10.938 1.904 -15.096 1.00 92.19 88 ALA A N 1
ATOM 589 C CA . ALA A 1 88 ? -12.200 1.608 -14.421 1.00 92.19 88 ALA A CA 1
ATOM 590 C C . ALA A 1 88 ? -11.969 0.885 -13.081 1.00 92.19 88 ALA A C 1
ATOM 592 O O . ALA A 1 88 ? -12.495 1.307 -12.051 1.00 92.19 88 ALA A O 1
ATOM 593 N N . LEU A 1 89 ? -11.122 -0.150 -13.068 1.00 91.62 89 LEU A N 1
ATOM 594 C CA . LEU A 1 89 ? -10.751 -0.883 -11.857 1.00 91.62 89 LEU A CA 1
ATOM 595 C C . LEU A 1 89 ? -10.030 0.014 -10.848 1.00 91.62 89 LEU A C 1
ATOM 597 O O . LEU A 1 89 ? -10.337 -0.045 -9.658 1.00 91.62 89 LEU A O 1
ATOM 601 N N . LEU A 1 90 ? -9.125 0.886 -11.301 1.00 91.50 90 LEU A N 1
ATOM 602 C CA . LEU A 1 90 ? -8.429 1.832 -10.429 1.00 91.50 90 LEU A CA 1
ATOM 603 C C . LEU A 1 90 ? -9.414 2.762 -9.700 1.00 91.50 90 LEU A C 1
ATOM 605 O O . LEU A 1 90 ? -9.296 2.959 -8.489 1.00 91.50 90 LEU A O 1
ATOM 609 N N . VAL A 1 91 ? -10.412 3.297 -10.410 1.00 94.00 91 VAL A N 1
ATOM 610 C CA . VAL A 1 91 ? -11.449 4.163 -9.825 1.00 94.00 91 VAL A CA 1
ATOM 611 C C . VAL A 1 91 ? -12.347 3.382 -8.860 1.00 94.00 91 VAL A C 1
ATOM 613 O O . VAL A 1 91 ? -12.632 3.861 -7.759 1.00 94.00 91 VAL A O 1
ATOM 616 N N . VAL A 1 92 ? -12.760 2.164 -9.220 1.00 95.62 92 VAL A N 1
ATOM 617 C CA . VAL A 1 92 ? -13.593 1.306 -8.360 1.00 95.62 92 VAL A CA 1
ATOM 618 C C . VAL A 1 92 ? -12.858 0.931 -7.070 1.00 95.62 92 VAL A C 1
ATOM 620 O O . VAL A 1 92 ? -13.399 1.098 -5.977 1.00 95.62 92 VAL A O 1
ATOM 623 N N . PHE A 1 93 ? -11.602 0.488 -7.150 1.00 92.44 93 PHE A N 1
ATOM 624 C CA . PHE A 1 93 ? -10.826 0.149 -5.956 1.00 92.44 93 PHE A CA 1
ATOM 625 C C . PHE A 1 93 ? -10.460 1.384 -5.128 1.00 92.44 93 PHE A C 1
ATOM 627 O O . PHE A 1 93 ? -10.473 1.319 -3.897 1.00 92.44 93 PHE A O 1
ATOM 634 N N . GLY A 1 94 ? -10.199 2.525 -5.771 1.00 92.19 94 GLY A N 1
ATOM 635 C CA . GLY A 1 94 ? -9.956 3.796 -5.090 1.00 92.19 94 GLY A CA 1
ATOM 636 C C . GLY A 1 94 ? -11.170 4.269 -4.287 1.00 92.19 94 GLY A C 1
ATOM 637 O O . GLY A 1 94 ? -11.043 4.602 -3.108 1.00 92.19 94 GLY A O 1
ATOM 638 N N . THR A 1 95 ? -12.362 4.233 -4.887 1.00 94.25 95 THR A N 1
ATOM 639 C CA . THR A 1 95 ? -13.620 4.596 -4.210 1.00 94.25 95 THR A CA 1
ATOM 640 C C . THR A 1 95 ? -13.990 3.601 -3.110 1.00 94.25 95 THR A C 1
ATOM 642 O O . THR A 1 95 ? -14.363 4.024 -2.017 1.00 94.25 95 THR A O 1
ATOM 645 N N . CYS A 1 96 ? -13.805 2.296 -3.336 1.00 95.38 96 CYS A N 1
ATOM 646 C CA . CYS A 1 96 ? -13.980 1.267 -2.308 1.00 95.38 96 CYS A CA 1
ATOM 647 C C . CYS A 1 96 ? -13.040 1.490 -1.107 1.00 95.38 96 CYS A C 1
ATOM 649 O O . CYS A 1 96 ? -13.475 1.435 0.044 1.00 95.38 96 CYS A O 1
ATOM 651 N N . SER A 1 97 ? -11.772 1.825 -1.362 1.00 92.50 97 SER A N 1
ATOM 652 C CA . SER A 1 97 ? -10.787 2.142 -0.320 1.00 92.50 97 SER A CA 1
ATOM 653 C C . SER A 1 97 ? -11.162 3.403 0.469 1.00 92.50 97 SER A C 1
ATOM 655 O O . SER A 1 97 ? -11.120 3.403 1.703 1.00 92.50 97 SER A O 1
ATOM 657 N N . ALA A 1 98 ? -11.608 4.460 -0.220 1.00 90.88 98 ALA A N 1
ATOM 658 C CA . ALA A 1 98 ? -12.083 5.689 0.413 1.00 90.88 98 ALA A CA 1
ATOM 659 C C . ALA A 1 98 ? -13.319 5.439 1.293 1.00 90.88 98 ALA A C 1
ATOM 661 O O . ALA A 1 98 ? -13.365 5.902 2.435 1.00 90.88 98 ALA A O 1
ATOM 662 N N . LEU A 1 99 ? -14.282 4.652 0.801 1.00 94.38 99 LEU A N 1
ATOM 663 C CA . LEU A 1 99 ? -15.460 4.241 1.563 1.00 94.38 99 LEU A CA 1
ATOM 664 C C . LEU A 1 99 ? -15.064 3.431 2.805 1.00 94.38 99 LEU A C 1
ATOM 666 O O . LEU A 1 99 ? -15.552 3.713 3.897 1.00 94.38 99 LEU A O 1
ATOM 670 N N . GLY A 1 100 ? -14.140 2.476 2.670 1.00 91.94 100 GLY A N 1
ATOM 671 C CA . GLY A 1 100 ? -13.627 1.688 3.792 1.00 91.94 100 GLY A CA 1
ATOM 672 C C . GLY A 1 100 ? -12.964 2.553 4.869 1.00 91.94 100 GLY A C 1
ATOM 673 O O . GLY A 1 100 ? -13.271 2.411 6.053 1.00 91.94 100 GLY A O 1
ATOM 674 N N . CYS A 1 101 ? -12.116 3.505 4.464 1.00 88.88 101 CYS A N 1
ATOM 675 C CA . CYS A 1 101 ? -11.496 4.465 5.381 1.00 88.88 101 CYS A CA 1
ATOM 676 C C . CYS A 1 101 ? -12.539 5.339 6.089 1.00 88.88 101 CYS A C 1
ATOM 678 O O . CYS A 1 101 ? -12.451 5.546 7.300 1.00 88.88 101 CYS A O 1
ATOM 680 N N . HIS A 1 102 ? -13.542 5.818 5.351 1.00 90.06 102 HIS A N 1
ATOM 681 C CA . HIS A 1 102 ? -14.613 6.642 5.899 1.00 90.06 102 HIS A CA 1
ATOM 682 C C . HIS A 1 102 ? -15.439 5.877 6.943 1.00 90.06 102 HIS A C 1
ATOM 684 O O . HIS A 1 102 ? -15.624 6.356 8.062 1.00 90.06 102 HIS A O 1
ATOM 690 N N . LEU A 1 103 ? -15.879 4.656 6.619 1.00 90.19 103 LEU A N 1
ATOM 691 C CA . LEU A 1 103 ? -16.630 3.802 7.542 1.00 90.19 103 LEU A CA 1
ATOM 692 C C . LEU A 1 103 ? -15.826 3.501 8.809 1.00 90.19 103 LEU A C 1
ATOM 694 O O . LEU A 1 103 ? -16.358 3.586 9.914 1.00 90.19 103 LEU A O 1
ATOM 698 N N . LEU A 1 104 ? -14.530 3.219 8.667 1.00 87.81 104 LEU A N 1
ATOM 699 C CA . LEU A 1 104 ? -13.647 2.982 9.802 1.00 87.81 104 LEU A CA 1
ATOM 700 C C . LEU A 1 104 ? -13.541 4.210 10.720 1.00 87.81 104 LEU A C 1
ATOM 702 O O . LEU A 1 104 ? -13.628 4.078 11.941 1.00 87.81 104 LEU A O 1
ATOM 706 N N . GLN A 1 105 ? -13.385 5.407 10.147 1.00 85.56 105 GLN A N 1
ATOM 707 C CA . GLN A 1 105 ? -13.341 6.654 10.914 1.00 85.56 105 GLN A CA 1
ATOM 708 C C . GLN A 1 105 ? -14.664 6.930 11.634 1.00 85.56 105 GLN A C 1
ATOM 710 O O . GLN A 1 105 ? -14.652 7.347 12.793 1.00 85.56 105 GLN A O 1
ATOM 715 N N . CYS A 1 106 ? -15.803 6.672 10.987 1.00 86.12 106 CYS A N 1
ATOM 716 C CA . CYS A 1 106 ? -17.116 6.781 11.620 1.00 86.12 106 CYS A CA 1
ATOM 717 C C . CYS A 1 106 ? -17.251 5.826 12.813 1.00 86.12 106 CYS A C 1
ATOM 719 O O . CYS A 1 106 ? -17.688 6.253 13.881 1.00 86.12 106 CYS A O 1
ATOM 721 N N . SER A 1 107 ? -16.838 4.566 12.663 1.00 86.44 107 SER A N 1
ATOM 722 C CA . SER A 1 107 ? -16.874 3.568 13.741 1.00 86.44 107 SER A CA 1
ATOM 723 C C . SER A 1 107 ? -15.977 3.958 14.918 1.00 86.44 107 SER A C 1
ATOM 725 O O . SER A 1 107 ? -16.416 3.906 16.064 1.00 86.44 107 SER A O 1
ATOM 727 N N . ALA A 1 108 ? -14.757 4.432 14.647 1.00 84.44 108 ALA A N 1
ATOM 728 C CA . ALA A 1 108 ? -13.839 4.902 15.685 1.00 84.44 108 ALA A CA 1
ATOM 729 C C . ALA A 1 108 ? -14.415 6.092 16.476 1.00 84.44 108 ALA A C 1
ATOM 731 O O . ALA A 1 108 ? -14.316 6.128 17.701 1.00 84.44 108 ALA A O 1
ATOM 732 N N . ARG A 1 109 ? -15.075 7.039 15.793 1.00 82.94 109 ARG A N 1
ATOM 733 C CA . ARG A 1 109 ? -15.737 8.185 16.441 1.00 82.94 109 ARG A CA 1
ATOM 734 C C . ARG A 1 109 ? -16.938 7.773 17.289 1.00 82.94 109 ARG A C 1
ATOM 736 O O . ARG A 1 109 ? -17.136 8.350 18.350 1.00 82.94 109 ARG A O 1
ATOM 743 N N . ARG A 1 110 ? -17.721 6.783 16.846 1.00 83.06 110 ARG A N 1
ATOM 744 C CA . ARG A 1 110 ? -18.897 6.290 17.587 1.00 83.06 110 ARG A CA 1
ATOM 745 C C . ARG A 1 110 ? -18.535 5.601 18.905 1.00 83.06 110 ARG A C 1
ATOM 747 O O . ARG A 1 110 ? -19.335 5.647 19.827 1.00 83.06 110 ARG A O 1
ATOM 754 N N . ILE A 1 111 ? -17.355 4.987 18.999 1.00 82.88 111 ILE A N 1
ATOM 755 C CA . ILE A 1 111 ? -16.883 4.349 20.239 1.00 82.88 111 ILE A CA 1
ATOM 756 C C . ILE A 1 111 ? -16.407 5.391 21.260 1.00 82.88 111 ILE A C 1
ATOM 758 O O . ILE A 1 111 ? -16.542 5.176 22.458 1.00 82.88 111 ILE A O 1
ATOM 762 N N . GLY A 1 112 ? -15.863 6.528 20.809 1.00 73.06 112 GLY A N 1
ATOM 763 C CA . GLY A 1 112 ? -15.480 7.640 21.691 1.00 73.06 112 GLY A CA 1
ATOM 764 C C . GLY A 1 112 ? -14.253 7.386 22.582 1.00 73.06 112 GLY A C 1
ATOM 765 O O . GLY A 1 112 ? -13.869 8.265 23.348 1.00 73.06 112 GLY A O 1
ATOM 766 N N . GLU A 1 113 ? -13.602 6.223 22.477 1.00 73.00 113 GLU A N 1
ATOM 767 C CA . GLU A 1 113 ? -12.406 5.880 23.254 1.00 73.00 113 GLU A CA 1
ATOM 768 C C . GLU A 1 113 ? -11.114 6.367 22.579 1.00 73.00 113 GLU A C 1
ATOM 770 O O . GLU A 1 113 ? -10.906 6.181 21.378 1.00 73.00 113 GLU A O 1
ATOM 775 N N . ALA A 1 114 ? -10.199 6.940 23.367 1.00 73.06 114 ALA A N 1
ATOM 776 C CA . ALA A 1 114 ? -8.847 7.296 22.941 1.00 73.06 114 ALA A CA 1
ATOM 777 C C . ALA A 1 114 ? -7.803 6.730 23.933 1.00 73.06 114 ALA A C 1
ATOM 779 O O . ALA A 1 114 ? -7.976 6.890 25.145 1.00 73.06 114 ALA A O 1
ATOM 780 N N . PRO A 1 115 ? -6.698 6.104 23.470 1.00 70.69 115 PRO A N 1
ATOM 781 C CA . PRO A 1 115 ? -6.376 5.773 22.080 1.00 70.69 115 PRO A CA 1
ATOM 782 C C . PRO A 1 115 ? -7.276 4.660 21.518 1.00 70.69 115 PRO A C 1
ATOM 784 O O . PRO A 1 115 ? -7.454 3.617 22.140 1.00 70.69 115 PRO A O 1
ATOM 787 N N . CYS A 1 116 ? -7.808 4.880 20.315 1.00 75.69 116 CYS A N 1
ATOM 788 C CA . CYS A 1 1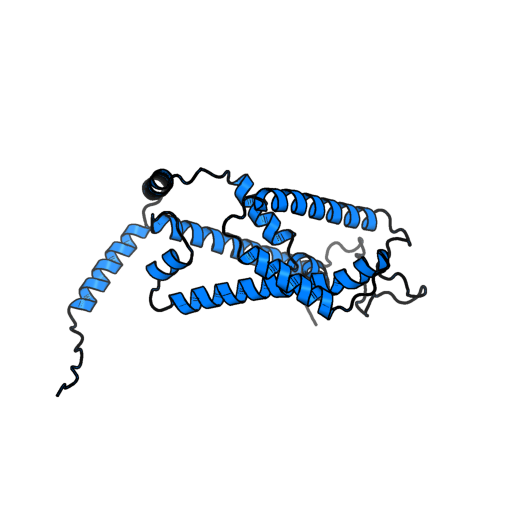16 ? -8.618 3.899 19.598 1.00 75.69 116 CYS A CA 1
ATOM 789 C C . CYS A 1 116 ? -7.708 3.002 18.748 1.00 75.69 116 CYS A C 1
ATOM 791 O O . CYS A 1 116 ? -6.877 3.508 17.991 1.00 75.69 116 CYS A O 1
ATOM 793 N N . SER A 1 117 ? -7.863 1.684 18.855 1.00 83.19 117 SER A N 1
ATOM 794 C CA . SER A 1 117 ? -7.143 0.703 18.035 1.00 83.19 117 SER A CA 1
ATOM 795 C C . SER A 1 117 ? -8.133 -0.120 17.216 1.00 83.19 117 SER A C 1
ATOM 797 O O . SER A 1 117 ? -9.289 -0.275 17.601 1.00 83.19 117 SER A O 1
ATOM 799 N N . PHE A 1 118 ? -7.693 -0.711 16.104 1.00 83.25 118 PHE A N 1
ATOM 800 C CA . PHE A 1 118 ? -8.540 -1.643 15.344 1.00 83.25 118 PHE A CA 1
ATOM 801 C C . PHE A 1 118 ? -9.080 -2.787 16.215 1.00 83.25 118 PHE A C 1
ATOM 803 O O . PHE A 1 118 ? -10.211 -3.234 16.016 1.00 83.25 118 PHE A O 1
ATOM 810 N N . TYR A 1 119 ? -8.306 -3.216 17.214 1.00 84.56 119 TYR A N 1
ATOM 811 C CA . TYR A 1 119 ? -8.728 -4.219 18.183 1.00 84.56 119 TYR A CA 1
ATOM 812 C C . TYR A 1 119 ? -9.887 -3.730 19.064 1.00 84.56 119 TYR A C 1
ATOM 814 O O . TYR A 1 119 ? -10.878 -4.438 19.213 1.00 84.56 119 TYR A O 1
ATOM 822 N N . SER A 1 120 ? -9.826 -2.507 19.603 1.00 83.75 120 SER A N 1
ATOM 823 C CA . SER A 1 120 ? -10.925 -1.973 20.425 1.00 83.75 120 SER A CA 1
ATOM 824 C C . SER A 1 120 ? -12.205 -1.788 19.605 1.00 83.75 120 SER A C 1
ATOM 826 O O . SER A 1 120 ? -13.290 -2.123 20.077 1.00 83.75 120 SER A O 1
ATOM 828 N N . VAL A 1 121 ? -12.080 -1.358 18.344 1.00 85.12 121 VAL A N 1
ATOM 829 C CA . VAL A 1 121 ? -13.223 -1.235 17.425 1.00 85.12 121 VAL A CA 1
ATOM 830 C C . VAL A 1 121 ? -13.842 -2.591 17.095 1.00 85.12 121 VAL A C 1
ATOM 832 O O . VAL A 1 121 ? -15.057 -2.756 17.187 1.00 85.12 121 VAL A O 1
ATOM 835 N N . SER A 1 122 ? -13.024 -3.579 16.734 1.00 85.06 122 SER A N 1
ATOM 836 C CA . SER A 1 122 ? -13.515 -4.922 16.404 1.00 85.06 122 SER A CA 1
ATOM 837 C C . SER A 1 122 ? -14.119 -5.638 17.614 1.00 85.06 122 SER A C 1
ATOM 839 O O . SER A 1 122 ? -15.161 -6.277 17.473 1.00 85.06 122 SER A O 1
ATOM 841 N N . ASN A 1 123 ? -13.543 -5.460 18.806 1.00 85.44 123 ASN A N 1
ATOM 842 C CA . ASN A 1 123 ? -14.076 -6.025 20.042 1.00 85.44 123 ASN A CA 1
ATOM 843 C C . ASN A 1 123 ? -15.426 -5.406 20.447 1.00 85.44 123 ASN A C 1
ATOM 845 O O . ASN A 1 123 ? -16.281 -6.112 20.975 1.00 85.44 123 ASN A O 1
ATOM 849 N N . ALA A 1 124 ? -15.638 -4.115 20.171 1.00 84.88 124 ALA A N 1
ATOM 850 C CA . ALA A 1 124 ? -16.909 -3.443 20.437 1.00 84.88 124 ALA A CA 1
ATOM 851 C C . ALA A 1 124 ? -18.025 -3.870 19.464 1.00 84.88 124 ALA A C 1
ATOM 853 O O . ALA A 1 124 ? -19.169 -4.038 19.876 1.00 84.88 124 ALA A O 1
ATOM 854 N N . VAL A 1 125 ? -17.704 -4.057 18.177 1.00 85.62 125 VAL A N 1
ATOM 855 C CA . VAL A 1 125 ? -18.701 -4.389 17.140 1.00 85.62 125 VAL A CA 1
ATOM 856 C C . VAL A 1 125 ? -19.022 -5.885 17.099 1.00 85.62 125 VAL A C 1
A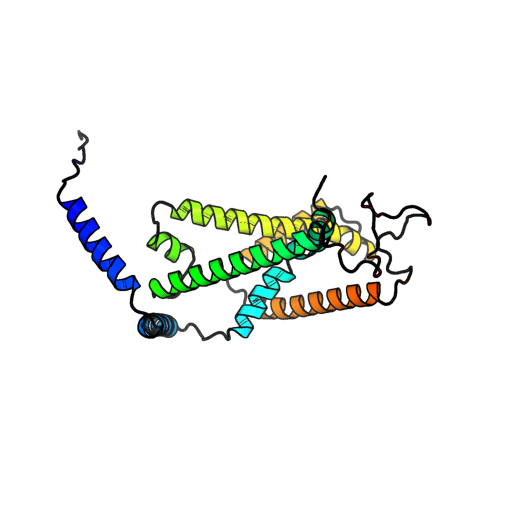TOM 858 O O . VAL A 1 125 ? -20.182 -6.266 16.961 1.00 85.62 125 VAL A O 1
ATOM 861 N N . ALA A 1 126 ? -18.008 -6.747 17.184 1.00 82.50 126 ALA A N 1
ATOM 862 C CA . ALA A 1 126 ? -18.163 -8.186 16.991 1.00 82.50 126 ALA A CA 1
ATOM 863 C C . ALA A 1 126 ? -17.173 -8.988 17.861 1.00 82.50 126 ALA A C 1
ATOM 865 O O . ALA A 1 126 ? -16.262 -9.624 17.323 1.00 82.50 126 ALA A O 1
ATOM 866 N N . PRO A 1 127 ? -17.384 -9.063 19.193 1.00 81.88 127 PRO A N 1
ATOM 867 C CA . PRO A 1 127 ? -16.435 -9.671 20.138 1.00 81.88 127 PRO A CA 1
ATOM 868 C C . PRO A 1 127 ? -16.121 -11.147 19.846 1.00 81.88 127 PRO A C 1
ATOM 870 O O . PRO A 1 127 ? -15.054 -11.653 20.182 1.00 81.88 127 PRO A O 1
ATOM 873 N N . ARG A 1 128 ? -17.040 -11.862 19.186 1.00 85.00 128 ARG A N 1
ATOM 874 C CA . ARG A 1 128 ? -16.863 -13.273 18.807 1.00 85.00 128 ARG A CA 1
ATOM 875 C C . ARG A 1 128 ? -15.987 -13.465 17.555 1.00 85.00 128 ARG A C 1
ATOM 877 O O . ARG A 1 128 ? -15.440 -14.548 17.365 1.00 85.00 128 ARG A O 1
ATOM 884 N N . TRP A 1 129 ? -15.853 -12.439 16.712 1.00 87.81 129 TRP A N 1
ATOM 885 C CA . TRP A 1 129 ? -15.135 -12.485 15.427 1.00 87.81 129 TRP A CA 1
ATOM 886 C C . TRP A 1 129 ? -13.833 -11.674 15.440 1.00 87.81 129 TRP A C 1
ATOM 888 O O . TRP A 1 129 ? -13.108 -11.669 14.448 1.00 87.81 129 TRP A O 1
ATOM 898 N N . THR A 1 130 ? -13.501 -11.036 16.564 1.00 87.88 130 THR A N 1
ATOM 899 C CA . THR A 1 130 ? -12.290 -10.224 16.748 1.00 87.88 130 THR A CA 1
ATOM 900 C C . THR A 1 130 ? -11.018 -10.948 16.301 1.00 87.88 130 THR A C 1
ATOM 902 O O . THR A 1 130 ? -10.186 -10.357 15.623 1.00 87.88 130 THR A O 1
ATOM 905 N N . TRP A 1 131 ? -10.890 -12.248 16.592 1.00 88.62 131 TRP A N 1
ATOM 906 C CA . TRP A 1 131 ? -9.715 -13.045 16.217 1.00 88.62 131 TRP A CA 1
ATOM 907 C C . TRP A 1 131 ? -9.544 -13.216 14.698 1.00 88.62 131 TRP A C 1
ATOM 909 O O . TRP A 1 131 ? -8.417 -13.265 14.215 1.00 88.62 131 TRP A O 1
ATOM 919 N N . LEU A 1 132 ? -10.642 -13.279 13.931 1.00 91.31 132 LEU A N 1
ATOM 920 C CA . LEU A 1 132 ? -10.587 -13.345 12.465 1.00 91.31 132 LEU A CA 1
ATOM 921 C C . LEU A 1 132 ? -10.141 -12.010 11.879 1.00 91.31 132 LEU A C 1
ATOM 923 O O . LEU A 1 132 ? -9.359 -11.982 10.934 1.00 91.31 132 LEU A O 1
ATOM 927 N N . ILE A 1 133 ? -10.637 -10.910 12.448 1.00 88.94 133 ILE A N 1
ATOM 928 C CA . ILE A 1 133 ? -10.288 -9.555 12.015 1.00 88.94 133 ILE A CA 1
ATOM 929 C C . ILE A 1 133 ? -8.804 -9.295 12.289 1.00 88.94 133 ILE A C 1
ATOM 931 O O . ILE A 1 133 ? -8.086 -8.851 11.395 1.00 88.94 133 ILE A O 1
ATOM 935 N N . ASP A 1 134 ? -8.333 -9.631 13.488 1.00 90.12 134 ASP A N 1
ATOM 936 C CA . ASP A 1 134 ? -6.925 -9.490 13.861 1.00 90.12 134 ASP A CA 1
ATOM 937 C C . ASP A 1 134 ? -6.021 -10.405 13.015 1.00 90.12 134 ASP A C 1
ATOM 939 O O . ASP A 1 134 ? -5.009 -9.963 12.472 1.00 90.12 134 ASP A O 1
ATOM 943 N N . GLY A 1 135 ? -6.454 -11.647 12.769 1.00 92.31 135 GLY A N 1
ATOM 944 C CA . GLY A 1 135 ? -5.779 -12.570 11.855 1.00 92.31 135 GLY A CA 1
ATOM 945 C C . GLY A 1 135 ? -5.670 -12.029 10.424 1.00 92.31 135 GLY A C 1
ATOM 946 O O . GLY A 1 135 ? -4.605 -12.114 9.811 1.00 92.31 135 GLY A O 1
ATOM 947 N N . ALA A 1 136 ? -6.731 -11.413 9.896 1.00 91.50 136 ALA A N 1
ATOM 948 C CA . ALA A 1 136 ? -6.720 -10.801 8.567 1.00 91.50 136 ALA A CA 1
ATOM 949 C C . ALA A 1 136 ? -5.734 -9.623 8.479 1.00 91.50 136 ALA A C 1
ATOM 951 O O . ALA A 1 136 ? -5.003 -9.500 7.492 1.00 91.50 136 ALA A O 1
ATOM 952 N N . VAL A 1 137 ? -5.662 -8.788 9.522 1.00 90.31 137 VAL A N 1
ATOM 953 C CA . VAL A 1 137 ? -4.667 -7.709 9.619 1.00 90.31 137 VAL A CA 1
ATOM 954 C C . VAL A 1 137 ? -3.252 -8.289 9.669 1.00 90.31 137 VAL A C 1
ATOM 956 O O . VAL A 1 137 ? -2.376 -7.810 8.947 1.00 90.31 137 VAL A O 1
ATOM 959 N N . MET A 1 138 ? -3.031 -9.360 10.439 1.00 92.25 138 MET A N 1
ATOM 960 C CA . MET A 1 138 ? -1.740 -10.049 10.504 1.00 92.25 138 MET A CA 1
ATOM 961 C C . MET A 1 138 ? -1.285 -10.547 9.128 1.00 92.25 138 MET A C 1
ATOM 963 O O . MET A 1 138 ? -0.160 -10.263 8.716 1.00 92.25 138 MET A O 1
ATOM 967 N N . VAL A 1 139 ? -2.160 -11.238 8.389 1.00 93.94 139 VAL A N 1
ATOM 968 C CA . VAL A 1 139 ? -1.856 -11.751 7.041 1.00 93.94 139 VAL A CA 1
ATOM 969 C C . VAL A 1 139 ? -1.562 -10.607 6.071 1.00 93.94 139 VAL A C 1
ATOM 971 O O . VAL A 1 139 ? -0.605 -10.678 5.297 1.00 93.94 139 VAL A O 1
ATOM 974 N N . LYS A 1 140 ? -2.335 -9.516 6.131 1.00 90.06 140 LYS A N 1
ATOM 975 C CA . LYS A 1 140 ? -2.110 -8.337 5.285 1.00 90.06 140 LYS A CA 1
ATOM 976 C C . LYS A 1 140 ? -0.746 -7.695 5.553 1.00 90.06 140 LYS A C 1
ATOM 978 O O . LYS A 1 140 ? -0.028 -7.383 4.602 1.00 90.06 140 LYS A O 1
ATOM 983 N N . CYS A 1 141 ? -0.386 -7.511 6.822 1.00 89.62 141 CYS A N 1
ATOM 984 C CA . CYS A 1 141 ? 0.902 -6.946 7.220 1.00 89.62 141 CYS A CA 1
ATOM 985 C C . CYS A 1 141 ? 2.068 -7.866 6.844 1.00 89.62 141 CYS A C 1
ATOM 987 O O . CYS A 1 141 ? 3.074 -7.386 6.321 1.00 89.62 141 CYS A O 1
ATOM 989 N N . PHE A 1 142 ? 1.910 -9.179 7.031 1.00 91.00 142 PHE A N 1
ATOM 990 C CA . PHE A 1 142 ? 2.897 -10.166 6.604 1.00 91.00 142 PHE A CA 1
ATOM 991 C C . PHE A 1 142 ? 3.152 -10.081 5.096 1.00 91.00 142 PHE A C 1
ATOM 993 O O . PHE A 1 142 ? 4.299 -9.969 4.680 1.00 91.00 142 PHE A O 1
ATOM 1000 N N . GLY A 1 143 ? 2.098 -10.016 4.277 1.00 90.12 143 GLY A N 1
ATOM 1001 C CA . GLY A 1 143 ? 2.241 -9.913 2.823 1.00 90.12 143 GLY A CA 1
ATOM 1002 C C . GLY A 1 143 ? 3.008 -8.666 2.370 1.00 90.12 143 GLY A C 1
ATOM 1003 O O . GLY A 1 143 ? 3.855 -8.749 1.478 1.00 90.12 143 GLY A O 1
ATOM 1004 N N . VAL A 1 144 ? 2.763 -7.513 3.003 1.00 88.81 144 VAL A N 1
ATOM 1005 C CA . VAL A 1 144 ? 3.517 -6.283 2.707 1.00 88.81 144 VAL A CA 1
ATOM 1006 C C . VAL A 1 144 ? 4.986 -6.437 3.115 1.00 88.81 144 VAL A C 1
ATOM 1008 O O . VAL A 1 144 ? 5.864 -6.113 2.319 1.00 88.81 144 VAL A O 1
ATOM 1011 N N . ALA A 1 145 ? 5.270 -6.995 4.297 1.00 89.25 145 ALA A N 1
ATOM 1012 C CA . ALA A 1 145 ? 6.640 -7.252 4.744 1.00 89.25 145 ALA A CA 1
ATOM 1013 C C . ALA A 1 145 ? 7.387 -8.204 3.792 1.00 89.25 145 ALA A C 1
ATOM 1015 O O . ALA A 1 145 ? 8.480 -7.881 3.333 1.00 89.25 145 ALA A O 1
ATOM 1016 N N . THR A 1 146 ? 6.780 -9.336 3.421 1.00 91.62 146 THR A N 1
ATOM 1017 C CA . THR A 1 146 ? 7.370 -10.299 2.480 1.00 91.62 146 THR A CA 1
ATOM 1018 C C . THR A 1 146 ? 7.634 -9.670 1.114 1.00 91.62 146 THR A C 1
ATOM 1020 O O . THR A 1 146 ? 8.699 -9.888 0.543 1.00 91.62 146 THR A O 1
ATOM 1023 N N . SER A 1 147 ? 6.713 -8.844 0.607 1.00 91.19 147 SER A N 1
ATOM 1024 C CA . SER A 1 147 ? 6.894 -8.162 -0.681 1.00 91.19 147 SER A CA 1
ATOM 1025 C C . SER A 1 147 ? 8.110 -7.232 -0.674 1.00 91.19 147 SER A C 1
ATOM 1027 O O . SER A 1 147 ? 8.860 -7.194 -1.646 1.00 91.19 147 SER A O 1
ATOM 1029 N N . TYR A 1 148 ? 8.349 -6.521 0.431 1.00 89.06 148 TYR A N 1
ATOM 1030 C CA . TYR A 1 148 ? 9.552 -5.704 0.583 1.00 89.06 148 TYR A CA 1
ATOM 1031 C C . TYR A 1 148 ? 10.830 -6.543 0.646 1.00 89.06 148 TYR A C 1
ATO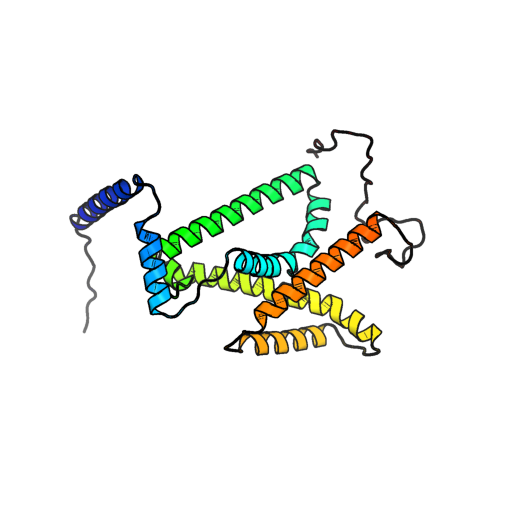M 1033 O O . TYR A 1 148 ? 11.828 -6.161 0.041 1.00 89.06 148 TYR A O 1
ATOM 1041 N N . LEU A 1 149 ? 10.809 -7.695 1.325 1.00 91.31 149 LEU A N 1
ATOM 1042 C CA . LEU A 1 149 ? 11.965 -8.596 1.365 1.00 91.31 149 LEU A CA 1
ATOM 1043 C C . LEU A 1 149 ? 12.300 -9.170 -0.017 1.00 91.31 149 LEU A C 1
ATOM 1045 O O . LEU A 1 149 ? 13.478 -9.300 -0.339 1.00 91.31 149 LEU A O 1
ATOM 1049 N N . ILE A 1 150 ? 11.291 -9.487 -0.835 1.00 90.69 150 ILE A N 1
ATOM 1050 C CA . ILE A 1 150 ? 11.498 -9.943 -2.218 1.00 90.69 150 ILE A CA 1
ATOM 1051 C C . ILE A 1 150 ? 12.200 -8.851 -3.027 1.00 90.69 150 ILE A C 1
ATOM 1053 O O . ILE A 1 150 ? 13.251 -9.119 -3.600 1.00 90.69 150 ILE A O 1
ATOM 1057 N N . ILE A 1 151 ? 11.690 -7.616 -2.978 1.00 89.50 151 ILE A N 1
ATOM 1058 C CA . ILE A 1 151 ? 12.298 -6.456 -3.648 1.00 89.50 151 ILE A CA 1
ATOM 1059 C C . ILE A 1 151 ? 13.749 -6.266 -3.203 1.00 89.50 151 ILE A C 1
ATOM 1061 O O . ILE A 1 151 ? 14.639 -6.150 -4.037 1.00 89.50 151 ILE A O 1
ATOM 1065 N N . VAL A 1 152 ? 14.019 -6.279 -1.897 1.00 89.81 152 VAL A N 1
ATOM 1066 C CA . VAL A 1 152 ? 15.386 -6.143 -1.370 1.00 89.81 152 VAL A CA 1
ATOM 1067 C C . VAL A 1 152 ? 16.285 -7.300 -1.823 1.00 89.81 152 VAL A C 1
ATOM 1069 O O . VAL A 1 152 ? 17.450 -7.076 -2.135 1.00 89.81 152 VAL A O 1
ATOM 1072 N N . GLY A 1 153 ? 15.758 -8.522 -1.913 1.00 90.06 153 GLY A N 1
ATOM 1073 C CA . GLY A 1 153 ? 16.490 -9.679 -2.427 1.00 90.06 153 GLY A CA 1
ATOM 1074 C C . GLY A 1 153 ? 16.773 -9.628 -3.931 1.00 90.06 153 GLY A C 1
ATOM 1075 O O . GLY A 1 153 ? 17.782 -10.180 -4.361 1.00 90.06 153 GLY A O 1
ATOM 1076 N N . ASP A 1 154 ? 15.917 -8.971 -4.716 1.00 89.12 154 ASP A N 1
ATOM 1077 C CA . ASP A 1 154 ? 16.087 -8.814 -6.165 1.00 89.12 154 ASP A CA 1
ATOM 1078 C C . ASP A 1 154 ? 17.009 -7.627 -6.507 1.00 89.12 154 ASP A C 1
ATOM 1080 O O . ASP A 1 154 ? 17.852 -7.731 -7.394 1.00 89.12 154 ASP A O 1
ATOM 1084 N N . LEU A 1 155 ? 16.896 -6.512 -5.775 1.00 87.25 155 LEU A N 1
ATOM 1085 C CA . LEU A 1 155 ? 17.692 -5.294 -5.990 1.00 87.25 155 LEU A CA 1
ATOM 1086 C C . LEU A 1 155 ? 19.026 -5.283 -5.235 1.00 87.25 155 LEU A C 1
ATOM 1088 O O . LEU A 1 155 ? 19.944 -4.564 -5.623 1.00 87.25 155 LEU A O 1
ATOM 1092 N N . GLY A 1 156 ? 19.147 -6.054 -4.156 1.00 87.00 156 GLY A N 1
ATOM 1093 C CA . GLY A 1 156 ? 20.326 -6.047 -3.296 1.00 87.00 156 GLY A CA 1
ATOM 1094 C C . GLY A 1 156 ? 21.588 -6.589 -3.969 1.00 87.00 156 GLY A C 1
ATOM 1095 O O . GLY A 1 156 ? 22.564 -5.847 -4.042 1.00 87.00 156 GLY A O 1
ATOM 1096 N N . PRO A 1 157 ? 21.607 -7.835 -4.484 1.00 87.81 157 PRO A N 1
ATOM 1097 C CA . PRO A 1 157 ? 22.812 -8.404 -5.089 1.00 87.81 157 PRO A CA 1
ATOM 1098 C C . PRO A 1 157 ? 23.388 -7.551 -6.234 1.00 87.81 157 PRO A C 1
ATOM 1100 O O . PRO A 1 157 ? 24.578 -7.249 -6.168 1.00 87.81 157 PRO A O 1
ATOM 1103 N N . PRO A 1 158 ? 22.586 -7.054 -7.205 1.00 85.69 158 PRO A N 1
ATOM 1104 C CA . PRO A 1 158 ? 23.097 -6.161 -8.248 1.00 85.69 158 PRO A CA 1
ATOM 1105 C C . PRO A 1 158 ? 23.665 -4.847 -7.695 1.00 85.69 158 PRO A C 1
ATOM 1107 O O . PRO A 1 158 ? 24.679 -4.354 -8.182 1.00 85.69 158 PRO A O 1
ATOM 1110 N N . ALA A 1 159 ? 23.037 -4.274 -6.660 1.00 87.19 159 ALA A N 1
ATOM 1111 C CA . ALA A 1 159 ? 23.523 -3.046 -6.038 1.00 87.19 159 ALA A CA 1
ATOM 1112 C C . ALA A 1 159 ? 24.861 -3.254 -5.310 1.00 87.19 159 ALA A C 1
ATOM 1114 O O . ALA A 1 159 ? 25.734 -2.393 -5.385 1.00 87.19 159 ALA A O 1
ATOM 1115 N N . LEU A 1 160 ? 25.047 -4.390 -4.628 1.00 86.31 160 LEU A N 1
ATOM 1116 C CA . LEU A 1 160 ? 26.306 -4.716 -3.948 1.00 86.31 160 LEU A CA 1
ATOM 1117 C C . LEU A 1 160 ? 27.416 -5.100 -4.933 1.00 86.31 160 LEU A C 1
ATOM 1119 O O . LEU A 1 160 ? 28.578 -4.768 -4.694 1.00 86.31 160 LEU A O 1
ATOM 1123 N N . GLU A 1 161 ? 27.065 -5.716 -6.061 1.00 87.06 161 GLU A N 1
ATOM 1124 C CA . GLU A 1 161 ? 28.016 -6.037 -7.123 1.00 87.06 161 GLU A CA 1
ATOM 1125 C C . GLU A 1 161 ? 28.635 -4.767 -7.726 1.00 87.06 161 GLU A C 1
ATOM 1127 O O . GLU A 1 161 ? 29.847 -4.718 -7.936 1.00 87.06 161 GLU A O 1
ATOM 1132 N N . MET A 1 162 ? 27.854 -3.689 -7.885 1.00 85.06 162 MET A N 1
ATOM 1133 C CA . MET A 1 162 ? 28.380 -2.375 -8.292 1.00 85.06 162 MET A CA 1
ATOM 1134 C C . MET A 1 162 ? 29.377 -1.774 -7.286 1.00 85.06 162 MET A C 1
ATOM 1136 O O . MET A 1 162 ? 30.201 -0.943 -7.664 1.00 85.06 162 MET A O 1
ATOM 1140 N N . LEU A 1 163 ? 29.328 -2.194 -6.017 1.00 85.19 163 LEU A N 1
ATOM 1141 C CA . LEU A 1 163 ? 30.286 -1.814 -4.973 1.00 85.19 163 LEU A CA 1
ATOM 1142 C C . LEU A 1 163 ? 31.469 -2.798 -4.858 1.00 85.19 163 LEU A C 1
ATOM 1144 O O . LEU A 1 163 ? 32.350 -2.592 -4.024 1.00 85.19 163 LEU A O 1
ATOM 1148 N N . GLY A 1 164 ? 31.510 -3.854 -5.677 1.00 85.94 164 GLY A N 1
ATOM 1149 C CA . GLY A 1 164 ? 32.553 -4.883 -5.653 1.00 85.94 164 GLY A CA 1
ATOM 1150 C C . GLY A 1 164 ? 32.349 -5.982 -4.603 1.00 85.94 164 GLY A C 1
ATOM 1151 O O . GLY A 1 164 ? 33.270 -6.759 -4.357 1.00 85.94 164 GLY A O 1
ATOM 1152 N N . LEU A 1 165 ? 31.167 -6.071 -3.981 1.00 85.00 165 LEU A N 1
ATOM 1153 C CA . LEU A 1 165 ? 30.810 -7.143 -3.048 1.00 85.00 165 LEU A CA 1
ATOM 1154 C C . LEU A 1 165 ? 29.923 -8.181 -3.745 1.00 85.00 165 LEU A C 1
ATOM 1156 O O . LEU A 1 165 ? 28.793 -7.888 -4.126 1.00 85.00 165 LEU A O 1
ATOM 1160 N N . GLN A 1 166 ? 30.403 -9.420 -3.854 1.00 84.38 166 GLN A N 1
ATOM 1161 C CA . GLN A 1 166 ? 29.582 -10.536 -4.323 1.00 84.38 166 GLN A CA 1
ATOM 1162 C C . GLN A 1 166 ? 28.842 -11.162 -3.145 1.00 84.38 166 GLN A C 1
ATOM 1164 O O . GLN A 1 166 ? 29.446 -11.815 -2.298 1.00 84.38 166 GLN A O 1
ATOM 1169 N N . VAL A 1 167 ? 27.531 -10.937 -3.088 1.00 86.12 167 VAL A N 1
ATOM 1170 C CA . VAL A 1 167 ? 26.658 -11.430 -2.017 1.00 86.12 167 VAL A CA 1
ATOM 1171 C C . VAL A 1 167 ? 25.512 -12.213 -2.635 1.00 86.12 167 VAL A C 1
ATOM 1173 O O . VAL A 1 167 ? 24.899 -11.785 -3.614 1.00 86.12 167 VAL A O 1
ATOM 1176 N N . HIS A 1 168 ? 25.197 -13.371 -2.061 1.00 88.69 168 HIS A N 1
ATOM 1177 C CA . HIS A 1 168 ? 24.076 -14.171 -2.532 1.00 88.69 168 HIS A CA 1
ATOM 1178 C C . HIS A 1 168 ? 22.730 -13.588 -2.083 1.00 88.69 168 HIS A C 1
ATOM 1180 O O . HIS A 1 168 ? 22.585 -13.052 -0.985 1.00 88.69 168 HIS A O 1
ATOM 1186 N N . ARG A 1 169 ? 21.691 -13.787 -2.905 1.00 88.06 169 ARG A N 1
ATOM 1187 C CA . ARG A 1 169 ? 20.307 -13.363 -2.620 1.00 88.06 169 ARG A CA 1
ATOM 1188 C C . ARG A 1 169 ? 19.825 -13.755 -1.218 1.00 88.06 169 ARG A C 1
ATOM 1190 O O . ARG A 1 169 ? 19.170 -12.959 -0.553 1.00 88.06 169 ARG A O 1
ATOM 1197 N N . TRP A 1 170 ? 20.134 -14.972 -0.767 1.00 89.88 170 TRP A N 1
ATOM 119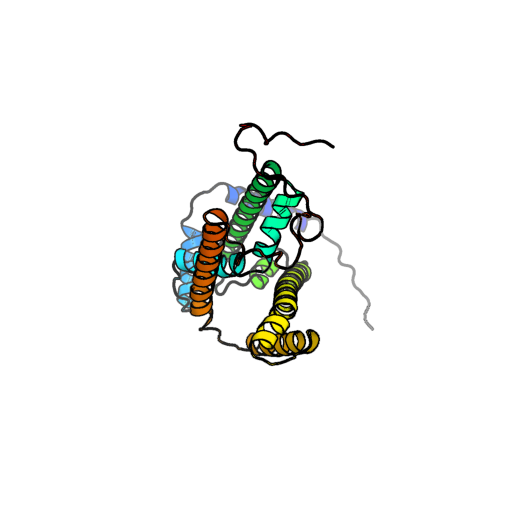8 C CA . TRP A 1 170 ? 19.681 -15.467 0.537 1.00 89.88 170 TRP A CA 1
ATOM 1199 C C . TRP A 1 170 ? 20.311 -14.695 1.707 1.00 89.88 170 TRP A C 1
ATOM 1201 O O . TRP A 1 170 ? 19.628 -14.441 2.694 1.00 89.88 170 TRP A O 1
ATOM 1211 N N . GLU A 1 171 ? 21.563 -14.249 1.577 1.00 90.62 171 GLU A N 1
ATOM 1212 C CA . GLU A 1 171 ? 22.258 -13.463 2.603 1.00 90.62 171 GLU A CA 1
ATOM 1213 C C . GLU A 1 171 ? 21.628 -12.077 2.743 1.00 90.62 171 GLU A C 1
ATOM 1215 O O . GLU A 1 171 ? 21.350 -11.633 3.857 1.00 90.62 171 GLU A O 1
ATOM 1220 N N . VAL A 1 172 ? 21.313 -11.431 1.615 1.00 91.75 172 VAL A N 1
ATOM 1221 C CA . VAL A 1 172 ? 20.626 -10.131 1.590 1.00 91.75 172 VAL A CA 1
ATOM 1222 C C . VAL A 1 172 ? 19.232 -10.233 2.214 1.00 91.75 172 VAL A C 1
ATOM 1224 O O . VAL A 1 172 ? 18.848 -9.373 3.005 1.00 91.75 172 VAL A O 1
ATOM 1227 N N . ILE A 1 173 ? 18.476 -11.291 1.900 1.00 93.19 173 ILE A N 1
ATOM 1228 C CA . ILE A 1 173 ? 17.136 -11.507 2.465 1.00 93.19 173 ILE A CA 1
ATOM 1229 C C . ILE A 1 173 ? 17.219 -11.761 3.975 1.00 93.19 173 ILE A C 1
ATOM 1231 O O . ILE A 1 173 ? 16.459 -11.156 4.730 1.00 93.19 173 ILE A O 1
ATOM 1235 N N . CYS A 1 174 ? 18.146 -12.609 4.432 1.00 92.38 174 CYS A N 1
ATOM 1236 C CA . CYS A 1 174 ? 18.359 -12.869 5.858 1.00 92.38 174 CYS A CA 1
ATOM 1237 C C . CYS A 1 174 ? 18.770 -11.598 6.608 1.00 92.38 174 CYS A C 1
ATOM 1239 O O . CYS A 1 174 ? 18.208 -11.293 7.659 1.00 92.38 174 CYS A O 1
ATOM 1241 N N . LEU A 1 175 ? 19.703 -10.820 6.053 1.00 91.94 175 LEU A N 1
ATOM 1242 C CA . LEU A 1 175 ? 20.118 -9.539 6.616 1.00 91.94 175 LEU A CA 1
ATOM 1243 C C . LEU A 1 175 ? 18.943 -8.554 6.677 1.00 91.94 175 LEU A C 1
ATOM 1245 O O . LEU A 1 175 ? 18.697 -7.952 7.721 1.00 91.94 175 LEU A O 1
ATOM 1249 N N . GLY A 1 176 ? 18.180 -8.437 5.588 1.00 90.50 176 GLY A N 1
ATOM 1250 C CA . GLY A 1 176 ? 16.982 -7.605 5.515 1.00 90.50 176 GLY A CA 1
ATOM 1251 C C . GLY A 1 176 ? 15.930 -8.004 6.551 1.00 90.50 176 GLY A C 1
ATOM 1252 O O . GLY A 1 176 ? 15.376 -7.134 7.221 1.00 90.50 176 GLY A O 1
ATOM 1253 N N . PHE A 1 177 ? 15.705 -9.306 6.752 1.00 92.81 177 PHE A N 1
ATOM 1254 C CA . PHE A 1 177 ? 14.807 -9.820 7.786 1.00 92.81 177 PHE A CA 1
ATOM 1255 C C . PHE A 1 177 ? 15.297 -9.469 9.194 1.00 92.81 177 PHE A C 1
ATOM 1257 O O . PHE A 1 177 ? 14.519 -8.953 9.993 1.00 92.81 177 PHE A O 1
ATOM 1264 N N . CYS A 1 178 ? 16.580 -9.686 9.495 1.00 92.06 178 CYS A N 1
ATOM 1265 C CA . CYS A 1 178 ? 17.168 -9.351 10.794 1.00 92.06 178 CYS A CA 1
ATOM 1266 C C . CYS A 1 178 ? 17.048 -7.853 11.109 1.00 92.06 178 CYS A C 1
ATOM 1268 O O . CYS A 1 178 ? 16.673 -7.484 12.222 1.00 92.06 178 CYS A O 1
ATOM 1270 N N . VAL A 1 179 ? 17.314 -6.987 10.126 1.00 90.75 179 VAL A N 1
ATOM 1271 C CA . VAL A 1 179 ? 17.178 -5.531 10.275 1.00 90.75 179 VAL A CA 1
ATOM 1272 C C . VAL A 1 179 ? 15.714 -5.138 10.458 1.00 90.75 179 VAL A C 1
ATOM 1274 O O . VAL A 1 179 ? 15.400 -4.394 11.385 1.00 90.75 179 VAL A O 1
ATOM 1277 N N . ALA A 1 180 ? 14.804 -5.653 9.628 1.00 88.19 180 ALA A N 1
ATOM 1278 C CA . ALA A 1 180 ? 13.377 -5.348 9.719 1.00 88.19 180 ALA A CA 1
ATOM 1279 C C . ALA A 1 180 ? 12.768 -5.822 11.047 1.00 88.19 180 ALA A C 1
ATOM 1281 O O . ALA A 1 180 ? 12.033 -5.070 11.685 1.00 88.19 180 ALA A O 1
ATOM 1282 N N . ALA A 1 181 ? 13.111 -7.031 11.499 1.00 89.19 181 ALA A N 1
ATOM 1283 C CA . ALA A 1 181 ? 12.688 -7.570 12.788 1.00 89.19 181 ALA A CA 1
ATOM 1284 C C . ALA A 1 181 ? 13.254 -6.746 13.953 1.00 89.19 181 ALA A C 1
ATOM 1286 O O . ALA A 1 181 ? 12.524 -6.411 14.885 1.00 89.19 181 ALA A O 1
ATOM 1287 N N . GLY A 1 182 ? 14.530 -6.351 13.872 1.00 88.81 182 GLY A N 1
ATOM 1288 C CA . GLY A 1 182 ? 15.151 -5.444 14.835 1.00 88.81 182 GLY A CA 1
ATOM 1289 C C . GLY A 1 182 ? 14.412 -4.109 14.920 1.00 88.81 182 GLY A C 1
ATOM 1290 O O . GLY A 1 182 ? 14.053 -3.677 16.013 1.00 88.81 182 GLY A O 1
ATOM 1291 N N . LEU A 1 183 ? 14.106 -3.495 13.772 1.00 85.00 183 LEU A N 1
ATOM 1292 C CA . LEU A 1 183 ? 13.344 -2.246 13.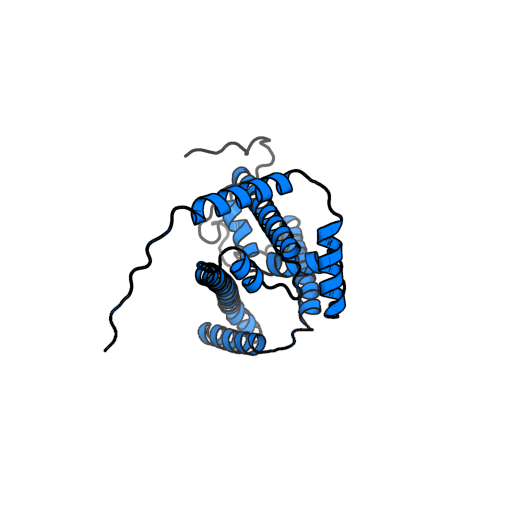684 1.00 85.00 183 LEU A CA 1
ATOM 1293 C C . LEU A 1 183 ? 11.904 -2.385 14.199 1.00 85.00 183 LEU A C 1
ATOM 1295 O O . LEU A 1 183 ? 11.406 -1.461 14.838 1.00 85.00 183 LEU A O 1
ATOM 1299 N N . ALA A 1 184 ? 11.244 -3.521 13.964 1.00 83.88 184 ALA A N 1
ATOM 1300 C CA . ALA A 1 184 ? 9.882 -3.775 14.438 1.00 83.88 184 ALA A CA 1
ATOM 1301 C C . ALA A 1 184 ? 9.793 -3.880 15.971 1.00 83.88 184 ALA A C 1
ATOM 1303 O O . ALA A 1 184 ? 8.759 -3.555 16.554 1.00 83.88 184 ALA A O 1
ATOM 1304 N N . CYS A 1 185 ? 10.880 -4.281 16.635 1.00 83.69 185 CYS A N 1
ATOM 1305 C CA . CYS A 1 185 ? 10.967 -4.343 18.094 1.00 83.69 185 CYS A CA 1
ATOM 1306 C C . CYS A 1 185 ? 11.219 -2.974 18.758 1.00 83.69 185 CYS A C 1
ATOM 1308 O O . CYS A 1 185 ? 11.181 -2.875 19.989 1.00 83.69 185 CYS A O 1
ATOM 1310 N N . LEU A 1 186 ? 11.473 -1.903 17.992 1.00 84.06 186 LEU A N 1
ATOM 1311 C CA . LEU A 1 186 ? 11.680 -0.573 18.564 1.00 84.06 186 LEU A CA 1
ATOM 1312 C C . LEU A 1 186 ? 10.355 0.049 19.016 1.00 84.06 186 LEU A C 1
ATOM 1314 O O . LEU A 1 186 ? 9.442 0.295 18.233 1.00 84.06 186 LEU A O 1
ATOM 1318 N N . ARG A 1 187 ? 10.295 0.404 20.303 1.00 69.31 187 ARG A N 1
ATOM 1319 C CA . ARG A 1 187 ? 9.094 0.965 20.941 1.00 69.31 187 ARG A CA 1
ATOM 1320 C C . ARG A 1 187 ? 8.756 2.401 20.512 1.00 69.31 187 ARG A C 1
ATOM 1322 O O . ARG A 1 187 ? 7.616 2.815 20.674 1.00 69.31 187 ARG A O 1
ATOM 1329 N N . ASN A 1 188 ? 9.721 3.161 19.980 1.00 61.69 188 ASN A N 1
ATOM 1330 C CA . ASN A 1 188 ? 9.546 4.568 19.599 1.00 61.69 188 ASN A CA 1
ATOM 1331 C C . ASN A 1 188 ? 10.115 4.847 18.199 1.00 61.69 188 ASN A C 1
ATOM 1333 O O . ASN A 1 188 ? 11.319 5.017 18.030 1.00 61.69 188 ASN A O 1
ATOM 1337 N N . LEU A 1 189 ? 9.237 4.958 17.201 1.00 62.31 189 LEU A N 1
ATOM 1338 C CA . LEU A 1 189 ? 9.579 5.270 15.807 1.00 62.31 189 LEU A CA 1
ATOM 1339 C C . LEU A 1 189 ? 9.286 6.742 15.473 1.00 62.31 189 LEU A C 1
ATOM 1341 O O . LEU A 1 189 ? 8.509 7.070 14.578 1.00 62.31 189 LEU A O 1
ATOM 1345 N N . SER A 1 190 ? 9.939 7.665 16.182 1.00 64.25 190 SER A N 1
ATOM 1346 C CA . SER A 1 190 ? 9.829 9.107 15.898 1.00 64.25 190 SER A CA 1
ATOM 1347 C C . SER A 1 190 ? 10.407 9.495 14.525 1.00 64.25 190 SER A C 1
ATOM 1349 O O . SER A 1 190 ? 10.016 10.516 13.959 1.00 64.25 190 SER A O 1
ATOM 1351 N N . GLY A 1 191 ? 11.294 8.664 13.960 1.00 62.81 191 GLY A N 1
ATOM 1352 C CA . GLY A 1 191 ? 11.927 8.866 12.650 1.00 62.81 191 GLY A CA 1
ATOM 1353 C C . GLY A 1 191 ? 11.015 8.615 11.443 1.00 62.81 191 GLY A C 1
ATOM 1354 O O . GLY A 1 191 ? 11.365 8.991 10.327 1.00 62.81 191 GLY A O 1
ATOM 1355 N N . LEU A 1 192 ? 9.819 8.048 11.640 1.00 65.69 192 LEU A N 1
ATOM 1356 C CA . LEU A 1 192 ? 8.921 7.694 10.535 1.00 65.69 192 LEU A CA 1
ATOM 1357 C C . LEU A 1 192 ? 8.464 8.924 9.729 1.00 65.69 192 LEU A C 1
ATOM 1359 O O . LEU A 1 192 ? 8.276 8.852 8.516 1.00 65.69 192 LEU A O 1
ATOM 1363 N N . LYS A 1 193 ? 8.376 10.090 10.378 1.00 70.62 193 LYS A N 1
ATOM 1364 C CA . LYS A 1 193 ? 8.068 11.363 9.706 1.00 70.62 193 LYS A CA 1
ATOM 1365 C C . LYS A 1 193 ? 9.112 11.719 8.644 1.00 70.62 193 LYS A C 1
ATOM 1367 O O . LYS A 1 193 ? 8.747 12.205 7.579 1.00 70.62 193 LYS A O 1
ATOM 1372 N N . PHE A 1 194 ? 10.389 11.443 8.914 1.00 75.31 194 PHE A N 1
ATOM 1373 C CA . PHE A 1 194 ? 11.471 11.673 7.959 1.00 75.31 194 PHE A CA 1
ATOM 1374 C C . PHE A 1 194 ? 11.401 10.681 6.793 1.00 75.31 194 PHE A C 1
ATOM 1376 O O . PHE A 1 194 ? 11.540 11.083 5.641 1.00 75.31 194 PHE A O 1
ATOM 1383 N N . THR A 1 195 ? 11.080 9.411 7.074 1.00 78.12 195 THR A N 1
ATOM 1384 C CA . THR A 1 195 ? 10.910 8.393 6.021 1.00 78.12 195 THR A CA 1
ATOM 1385 C C . THR A 1 195 ? 9.789 8.748 5.046 1.00 78.12 195 THR A C 1
ATOM 1387 O O . THR A 1 195 ? 9.941 8.531 3.849 1.00 78.12 195 THR A O 1
ATOM 1390 N N . ALA A 1 196 ? 8.707 9.373 5.528 1.00 75.94 196 ALA A N 1
ATOM 1391 C CA . ALA A 1 196 ? 7.611 9.809 4.670 1.00 75.94 196 ALA A CA 1
ATOM 1392 C C . ALA A 1 196 ? 8.037 10.906 3.684 1.00 75.94 196 ALA A C 1
ATOM 1394 O O . ALA A 1 196 ? 7.669 10.852 2.514 1.00 75.94 196 ALA A O 1
ATOM 1395 N N . VAL A 1 197 ? 8.847 11.872 4.130 1.00 81.62 197 VAL A N 1
ATOM 1396 C CA . VAL A 1 197 ? 9.375 12.934 3.257 1.00 81.62 197 VAL A CA 1
ATOM 1397 C C . VAL A 1 197 ? 10.387 12.370 2.260 1.00 81.62 197 VAL A C 1
ATOM 1399 O O . VAL A 1 197 ? 10.301 12.669 1.071 1.00 81.62 197 VAL A O 1
ATOM 1402 N N . LEU A 1 198 ? 11.314 11.527 2.726 1.00 85.44 198 LEU A N 1
ATOM 1403 C CA . LEU A 1 198 ? 12.334 10.912 1.877 1.00 85.44 198 LEU A CA 1
ATOM 1404 C C . LEU A 1 198 ? 11.710 10.037 0.781 1.00 85.44 198 LEU A C 1
ATOM 1406 O O . LEU A 1 198 ? 12.080 10.147 -0.382 1.00 85.44 198 LEU A O 1
ATOM 1410 N N . SER A 1 199 ? 10.734 9.206 1.136 1.00 83.06 199 SER A N 1
ATOM 1411 C CA . SER A 1 199 ? 10.022 8.352 0.184 1.00 83.06 199 SER A CA 1
ATOM 1412 C C . SER A 1 199 ? 9.258 9.161 -0.862 1.00 83.06 199 SER A C 1
ATOM 1414 O O . SER A 1 199 ? 9.370 8.880 -2.052 1.00 83.06 199 SER A O 1
ATOM 1416 N N . LEU A 1 200 ? 8.557 10.229 -0.458 1.00 82.44 200 LEU A N 1
ATOM 1417 C CA . LEU A 1 200 ? 7.898 11.127 -1.412 1.00 82.44 200 LEU A CA 1
ATOM 1418 C C . LEU A 1 200 ? 8.905 11.767 -2.378 1.00 82.44 200 LEU A C 1
ATOM 1420 O O . LEU A 1 200 ? 8.621 11.855 -3.570 1.00 82.44 200 LEU A O 1
ATOM 1424 N N . ALA A 1 201 ? 10.088 12.159 -1.898 1.00 87.69 201 ALA A N 1
ATOM 1425 C CA . ALA A 1 201 ? 11.147 12.680 -2.760 1.00 87.69 201 ALA A CA 1
ATOM 1426 C C . ALA A 1 201 ? 11.644 11.629 -3.770 1.00 87.69 201 ALA A C 1
ATOM 1428 O O . ALA A 1 201 ? 11.808 11.953 -4.945 1.00 87.69 201 ALA A O 1
ATOM 1429 N N . ILE A 1 202 ? 11.817 10.370 -3.345 1.00 87.12 202 ILE A N 1
ATOM 1430 C CA . ILE A 1 202 ? 12.204 9.259 -4.230 1.00 87.12 202 ILE A CA 1
ATOM 1431 C C . ILE A 1 202 ? 11.115 8.993 -5.273 1.00 87.12 202 ILE A C 1
ATOM 1433 O O . ILE A 1 202 ? 11.428 8.870 -6.449 1.00 87.12 202 ILE A O 1
ATOM 1437 N N . VAL A 1 203 ? 9.837 8.968 -4.889 1.00 86.00 203 VAL A N 1
ATOM 1438 C CA . VAL A 1 203 ? 8.726 8.751 -5.831 1.00 86.00 203 VAL A CA 1
ATOM 1439 C C . VAL A 1 203 ? 8.646 9.872 -6.868 1.00 86.00 203 VAL A C 1
ATOM 1441 O O . VAL A 1 203 ? 8.471 9.602 -8.058 1.00 86.00 203 VAL A O 1
ATOM 1444 N N . VAL A 1 204 ? 8.813 11.131 -6.448 1.00 88.31 204 VAL A N 1
ATOM 1445 C CA . VAL A 1 204 ? 8.888 12.272 -7.374 1.00 88.31 204 VAL A CA 1
ATOM 1446 C C . VAL A 1 204 ? 10.080 12.112 -8.316 1.00 88.31 204 VAL A C 1
ATOM 1448 O O . VAL A 1 204 ? 9.923 12.276 -9.522 1.00 88.31 204 VAL A O 1
ATOM 1451 N N . TRP A 1 205 ? 11.246 11.725 -7.796 1.00 89.94 205 TRP A N 1
ATOM 1452 C CA . TRP A 1 205 ? 12.434 11.465 -8.605 1.00 89.94 205 TRP A CA 1
ATOM 1453 C C . TRP A 1 205 ? 12.216 10.344 -9.628 1.00 89.94 205 TRP A C 1
ATOM 1455 O O . TRP A 1 205 ? 12.493 10.528 -10.810 1.00 89.94 205 TRP A O 1
ATOM 1465 N N . THR A 1 206 ? 11.648 9.210 -9.215 1.00 86.62 206 THR A N 1
ATOM 1466 C CA . THR A 1 206 ? 11.289 8.107 -10.113 1.00 86.62 206 THR A CA 1
ATOM 1467 C C . THR A 1 206 ? 10.289 8.560 -11.176 1.00 86.62 206 THR A C 1
ATOM 1469 O O . THR A 1 206 ? 10.439 8.209 -12.342 1.00 86.62 206 THR A O 1
ATOM 1472 N N . THR A 1 207 ? 9.311 9.394 -10.815 1.00 87.38 207 THR A N 1
ATOM 1473 C CA . THR A 1 207 ? 8.347 9.962 -11.772 1.00 87.38 207 THR A CA 1
ATOM 1474 C C . THR A 1 207 ? 9.047 10.836 -12.813 1.00 87.38 207 THR A C 1
ATOM 1476 O O . THR A 1 207 ? 8.761 10.724 -14.003 1.00 87.38 207 THR A O 1
ATOM 1479 N N . VAL A 1 208 ? 10.001 11.671 -12.387 1.00 89.94 208 VAL A N 1
ATOM 1480 C CA . VAL A 1 208 ? 10.820 12.484 -13.296 1.00 89.94 208 VAL A CA 1
ATOM 1481 C C . VAL A 1 208 ? 11.665 11.599 -14.209 1.00 89.94 208 VAL A C 1
ATOM 1483 O O . VAL A 1 208 ? 11.702 11.857 -15.407 1.00 89.94 208 VAL A O 1
ATOM 1486 N N . LEU A 1 209 ? 12.293 10.537 -13.693 1.00 86.56 209 LEU A N 1
ATOM 1487 C CA . LEU A 1 209 ? 13.056 9.596 -14.521 1.00 86.56 209 LEU A CA 1
ATOM 1488 C C . LEU A 1 209 ? 12.184 8.929 -15.588 1.00 86.56 209 LEU A C 1
ATOM 1490 O O . LEU A 1 209 ? 12.587 8.863 -16.747 1.00 86.56 209 LEU A O 1
ATOM 1494 N N . ILE A 1 210 ? 10.975 8.495 -15.226 1.00 85.75 210 ILE A N 1
ATOM 1495 C CA . ILE A 1 210 ? 10.022 7.917 -16.181 1.00 85.75 210 ILE A CA 1
ATOM 1496 C C . ILE A 1 210 ? 9.612 8.965 -17.226 1.00 85.75 210 ILE A C 1
ATOM 1498 O O . ILE A 1 210 ? 9.615 8.674 -18.419 1.00 85.75 210 ILE A O 1
ATOM 1502 N N . ALA A 1 211 ? 9.309 10.198 -16.813 1.00 86.94 211 ALA A N 1
ATOM 1503 C CA . ALA A 1 211 ? 8.950 11.272 -17.739 1.00 86.94 211 ALA A CA 1
ATOM 1504 C C . ALA A 1 211 ? 10.099 11.616 -18.704 1.00 86.94 211 ALA A C 1
ATOM 1506 O O . ALA A 1 211 ? 9.875 11.777 -19.902 1.00 86.94 211 ALA A O 1
ATOM 1507 N N . LEU A 1 212 ? 11.337 11.683 -18.205 1.00 85.75 212 LEU A N 1
ATOM 1508 C CA . LEU A 1 212 ? 12.526 11.904 -19.028 1.00 85.75 212 LEU A CA 1
ATOM 1509 C C . LEU A 1 212 ? 12.747 10.766 -20.024 1.00 85.75 212 LEU A C 1
ATOM 1511 O O . LEU A 1 212 ? 13.052 11.048 -21.180 1.00 85.75 212 LEU A O 1
ATOM 1515 N N . TYR A 1 213 ? 12.548 9.512 -19.610 1.00 81.25 213 TYR A N 1
ATOM 1516 C CA . TYR A 1 213 ? 12.626 8.352 -20.498 1.00 81.25 213 TYR A CA 1
ATOM 1517 C C . TYR A 1 213 ? 11.609 8.439 -21.646 1.00 81.25 213 TYR A C 1
ATOM 1519 O O . TYR A 1 213 ? 11.966 8.217 -22.800 1.00 81.25 213 TYR A O 1
ATOM 1527 N N . VAL A 1 214 ? 10.368 8.844 -21.351 1.00 80.94 214 VAL A N 1
ATOM 1528 C CA . VAL A 1 214 ? 9.315 9.019 -22.367 1.00 80.94 214 VAL A CA 1
ATOM 1529 C C . VAL A 1 214 ? 9.642 10.156 -23.345 1.00 80.94 214 VAL A C 1
ATOM 1531 O O . VAL A 1 214 ? 9.394 10.025 -24.540 1.00 80.94 214 VAL A O 1
ATOM 1534 N N . ILE A 1 215 ? 10.208 11.272 -22.869 1.00 83.69 215 ILE A N 1
ATOM 1535 C CA . ILE A 1 215 ? 10.505 12.449 -23.709 1.00 83.69 215 ILE A CA 1
ATOM 1536 C C . ILE A 1 215 ? 11.812 12.273 -24.504 1.00 83.69 215 ILE A C 1
ATOM 1538 O O . ILE A 1 215 ? 11.942 12.769 -25.625 1.00 83.69 215 ILE A O 1
ATOM 1542 N N . ARG A 1 216 ? 12.814 11.602 -23.927 1.00 78.06 216 ARG A N 1
ATOM 1543 C CA . ARG A 1 216 ? 14.145 11.394 -24.517 1.00 78.06 216 ARG A CA 1
ATOM 1544 C C . ARG A 1 216 ? 14.511 9.909 -24.444 1.00 78.06 216 ARG A C 1
ATOM 1546 O O . ARG A 1 216 ? 15.311 9.542 -23.578 1.00 78.06 216 ARG A O 1
ATOM 1553 N N . PRO A 1 217 ? 14.007 9.075 -25.373 1.00 65.12 217 PRO A N 1
ATOM 1554 C CA . PRO A 1 217 ? 14.429 7.684 -25.474 1.00 65.12 217 PRO A CA 1
ATOM 1555 C C . PRO A 1 217 ? 15.910 7.647 -25.877 1.00 65.12 217 PRO A C 1
ATOM 1557 O O . PRO A 1 217 ? 16.272 7.753 -27.047 1.00 65.12 217 PRO A O 1
ATOM 1560 N N . SER A 1 218 ? 16.789 7.591 -24.880 1.00 59.38 218 SER A N 1
ATOM 1561 C CA . SER A 1 218 ? 18.235 7.448 -25.052 1.00 59.38 218 SER A CA 1
ATOM 1562 C C . SER A 1 218 ? 18.591 5.976 -24.863 1.00 59.38 218 SER A C 1
ATOM 1564 O O . SER A 1 218 ? 18.104 5.352 -23.921 1.00 59.38 218 SER A O 1
ATOM 1566 N N . LYS A 1 219 ? 19.457 5.423 -25.723 1.00 55.97 219 LYS A N 1
ATOM 1567 C CA . LYS A 1 219 ? 19.860 4.002 -25.686 1.00 55.97 219 LYS A CA 1
ATOM 1568 C C . LYS A 1 219 ? 20.462 3.571 -24.336 1.00 55.97 219 LYS A C 1
ATOM 1570 O O . LYS A 1 219 ? 20.331 2.408 -23.972 1.00 55.97 219 LYS A O 1
ATOM 1575 N N . ASP A 1 220 ? 21.032 4.510 -23.578 1.00 59.75 220 ASP A N 1
ATOM 1576 C CA . ASP A 1 220 ? 21.622 4.273 -22.250 1.00 59.75 220 ASP A CA 1
ATOM 1577 C C . ASP A 1 220 ? 20.588 3.980 -21.146 1.00 59.75 220 ASP A C 1
ATOM 1579 O O . ASP A 1 220 ? 20.931 3.400 -20.121 1.00 59.75 220 ASP A O 1
ATOM 1583 N N . PHE A 1 221 ? 19.318 4.357 -21.345 1.00 54.44 221 PHE A N 1
ATOM 1584 C CA . PHE A 1 221 ? 18.227 4.128 -20.387 1.00 54.44 221 PHE A CA 1
ATOM 1585 C C . PHE A 1 221 ? 17.310 2.965 -20.785 1.00 54.44 221 PHE A C 1
ATOM 1587 O O . PHE A 1 221 ? 16.236 2.808 -20.205 1.00 54.44 221 PHE A O 1
ATOM 1594 N N . ASN A 1 222 ? 17.703 2.143 -21.763 1.00 59.44 222 ASN A N 1
ATOM 1595 C CA . ASN A 1 222 ? 16.929 0.960 -22.119 1.00 59.44 222 ASN A CA 1
ATOM 1596 C C . ASN A 1 222 ? 17.038 -0.097 -21.005 1.00 59.44 222 ASN A C 1
ATOM 1598 O O . ASN A 1 222 ? 18.127 -0.629 -20.781 1.00 59.44 222 ASN A O 1
ATOM 1602 N N . PRO A 1 223 ? 15.926 -0.479 -20.342 1.00 57.88 223 PRO A N 1
ATOM 1603 C CA . PRO A 1 223 ? 15.943 -1.560 -19.354 1.00 57.88 223 PRO A CA 1
ATOM 1604 C C . PRO A 1 223 ? 16.279 -2.918 -19.995 1.00 57.88 223 PRO A C 1
ATOM 1606 O O . PRO A 1 223 ? 16.709 -3.841 -19.309 1.00 57.88 223 PRO A O 1
ATOM 1609 N N . CYS A 1 224 ? 16.139 -3.024 -21.320 1.00 58.31 224 CYS A N 1
ATOM 1610 C CA . CYS A 1 224 ? 16.456 -4.198 -22.130 1.00 58.31 224 CYS A CA 1
ATOM 1611 C C . CYS A 1 224 ? 17.910 -4.198 -22.633 1.00 58.31 224 CYS A C 1
ATOM 1613 O O . CYS A 1 224 ? 18.146 -4.614 -23.760 1.00 58.31 224 CYS A O 1
ATOM 1615 N N . GLY A 1 225 ? 18.880 -3.704 -21.851 1.00 48.59 225 GLY A N 1
ATOM 1616 C CA . GLY A 1 225 ? 20.272 -3.415 -22.254 1.00 48.59 225 GLY A CA 1
ATOM 1617 C C . GLY A 1 225 ? 21.138 -4.579 -22.779 1.00 48.59 225 GLY A C 1
ATOM 1618 O O . GLY A 1 225 ? 22.358 -4.546 -22.625 1.00 48.59 225 GLY A O 1
ATOM 1619 N N . ARG A 1 226 ? 20.549 -5.629 -23.367 1.00 45.91 226 ARG A N 1
ATOM 1620 C CA . ARG A 1 226 ? 21.248 -6.782 -23.931 1.00 45.91 226 ARG A CA 1
ATOM 1621 C C . ARG A 1 226 ? 20.482 -7.579 -25.001 1.00 45.91 226 ARG A C 1
ATOM 1623 O O . ARG A 1 226 ? 20.797 -8.751 -25.184 1.00 45.91 226 ARG A O 1
ATOM 1630 N N . SER A 1 227 ? 19.517 -6.998 -25.710 1.00 44.69 227 SER A N 1
ATOM 1631 C CA . SER A 1 227 ? 18.943 -7.630 -26.907 1.00 44.69 227 SER A CA 1
ATOM 1632 C C . SER A 1 227 ? 19.339 -6.837 -28.147 1.00 44.69 227 SER A C 1
ATOM 1634 O O . SER A 1 227 ? 18.999 -5.665 -28.287 1.00 44.69 227 SER A O 1
ATOM 1636 N N . SER A 1 228 ? 20.108 -7.494 -29.013 1.00 45.25 228 SER A N 1
ATOM 1637 C CA . SER A 1 228 ? 20.312 -7.154 -30.420 1.00 45.25 228 SER A CA 1
ATOM 1638 C C . SER A 1 228 ? 18.997 -6.673 -31.048 1.00 45.25 228 SER A C 1
ATOM 1640 O O . SER A 1 228 ? 17.946 -7.211 -30.717 1.00 45.25 228 SER A O 1
ATOM 1642 N N . ASP A 1 229 ? 19.088 -5.676 -31.923 1.00 46.53 229 ASP A N 1
ATOM 1643 C CA . ASP A 1 229 ? 18.043 -4.801 -32.484 1.00 46.53 229 ASP A CA 1
ATOM 1644 C C . ASP A 1 229 ? 16.729 -5.406 -33.073 1.00 46.53 229 ASP A C 1
ATOM 1646 O O . ASP A 1 229 ? 16.074 -4.706 -33.837 1.00 46.53 229 ASP A O 1
ATOM 1650 N N . GLU A 1 230 ? 16.254 -6.614 -32.744 1.00 45.28 230 GLU A N 1
ATOM 1651 C CA . GLU A 1 230 ? 15.051 -7.183 -33.397 1.00 45.28 230 GLU A CA 1
ATOM 1652 C C . GLU A 1 230 ? 13.987 -7.861 -32.522 1.00 45.28 230 GLU A C 1
ATOM 1654 O O . GLU A 1 230 ? 12.977 -8.278 -33.070 1.00 45.28 230 GLU A O 1
ATOM 1659 N N . ASP A 1 231 ? 14.092 -7.866 -31.191 1.00 41.16 231 ASP A N 1
ATOM 1660 C CA . ASP A 1 231 ? 13.001 -8.381 -30.348 1.00 41.16 231 ASP A CA 1
ATOM 1661 C C . ASP A 1 231 ? 12.687 -7.410 -29.203 1.00 41.16 231 ASP A C 1
ATOM 1663 O O . ASP A 1 231 ? 13.155 -7.555 -28.070 1.00 41.16 231 ASP A O 1
ATOM 1667 N N . LEU A 1 232 ? 11.839 -6.409 -29.483 1.00 50.69 232 LEU A N 1
ATOM 1668 C CA . LEU A 1 232 ? 10.848 -6.090 -28.463 1.00 50.69 232 LEU A CA 1
ATOM 1669 C C . LEU A 1 232 ? 9.892 -7.280 -28.440 1.00 50.69 232 LEU A C 1
ATOM 1671 O O . LEU A 1 232 ? 9.359 -7.624 -29.492 1.00 50.69 232 LEU A O 1
ATOM 1675 N N . PRO A 1 233 ? 9.670 -7.880 -27.267 1.00 54.91 233 PRO A N 1
ATOM 1676 C CA . PRO A 1 233 ? 9.720 -7.196 -25.975 1.00 54.91 233 PRO A CA 1
ATOM 1677 C C . PRO A 1 233 ? 10.578 -7.910 -24.923 1.00 54.91 233 PRO A C 1
ATOM 1679 O O . PRO A 1 233 ? 10.720 -9.133 -24.906 1.00 54.91 233 PRO A O 1
ATOM 1682 N N . CYS A 1 234 ? 11.092 -7.137 -23.965 1.00 53.59 234 CYS A N 1
ATOM 1683 C CA . CYS A 1 234 ? 11.647 -7.681 -22.732 1.00 53.59 234 CYS A CA 1
ATOM 1684 C C . CYS A 1 234 ? 10.686 -8.741 -22.154 1.00 53.59 234 CYS A C 1
ATOM 1686 O O . CYS A 1 234 ? 9.613 -8.405 -21.656 1.00 53.59 234 CYS A O 1
ATOM 1688 N N . ASN A 1 235 ? 11.085 -10.016 -22.216 1.00 50.56 235 ASN A N 1
ATOM 1689 C CA . ASN A 1 235 ? 10.320 -11.162 -21.718 1.00 50.56 235 ASN A CA 1
ATOM 1690 C C . ASN A 1 235 ? 9.028 -11.535 -22.494 1.00 50.56 235 ASN A C 1
ATOM 1692 O O . ASN A 1 235 ? 8.128 -12.132 -21.908 1.00 50.56 235 ASN A O 1
ATOM 1696 N N . GLY A 1 236 ? 8.910 -11.217 -23.789 1.00 49.28 236 GLY A N 1
ATOM 1697 C CA . GLY A 1 236 ? 7.791 -11.693 -24.632 1.00 49.28 236 GLY A CA 1
ATOM 1698 C C . GLY A 1 236 ? 6.441 -10.949 -24.496 1.00 49.28 236 GLY A C 1
ATOM 1699 O O . GLY A 1 236 ? 5.450 -11.409 -25.044 1.00 49.28 236 GLY A O 1
ATOM 1700 N N . ALA A 1 237 ? 6.371 -9.811 -23.788 1.00 48.38 237 ALA A N 1
ATOM 1701 C CA . ALA A 1 237 ? 5.201 -8.919 -23.727 1.00 48.38 237 ALA A CA 1
ATOM 1702 C C . ALA A 1 237 ? 5.068 -7.907 -24.896 1.00 48.38 237 ALA A C 1
ATOM 1704 O O . ALA A 1 237 ? 5.659 -6.832 -24.822 1.00 48.38 237 ALA A O 1
ATOM 1705 N N . ASP A 1 238 ? 4.324 -8.221 -25.962 1.00 41.22 238 ASP A N 1
ATOM 1706 C CA . ASP A 1 238 ? 4.198 -7.367 -27.161 1.00 41.22 238 ASP A CA 1
ATOM 1707 C C . ASP A 1 238 ? 3.897 -5.894 -26.814 1.00 41.22 238 ASP A C 1
ATOM 1709 O O . ASP A 1 238 ? 2.875 -5.566 -26.207 1.00 41.22 238 ASP A O 1
ATOM 1713 N N . PHE A 1 239 ? 4.810 -4.983 -27.171 1.00 48.59 239 PHE A N 1
ATOM 1714 C CA . PHE A 1 239 ? 4.597 -3.547 -26.995 1.00 48.59 239 PHE A CA 1
ATOM 1715 C C . PHE A 1 239 ? 3.798 -3.036 -28.191 1.00 48.59 239 PHE A C 1
ATOM 1717 O O . PHE A 1 239 ? 4.374 -2.714 -29.227 1.00 48.59 239 PHE A O 1
ATOM 1724 N N . GLU A 1 240 ? 2.475 -2.962 -28.059 1.00 48.50 240 GLU A N 1
ATOM 1725 C CA . GLU A 1 240 ? 1.651 -2.260 -29.042 1.00 48.50 240 GLU A CA 1
ATOM 1726 C C . GLU A 1 240 ? 1.771 -0.749 -28.762 1.00 48.50 240 GLU A C 1
ATOM 1728 O O . GLU A 1 240 ? 1.303 -0.276 -27.718 1.00 48.50 240 GLU A O 1
ATOM 1733 N N . PRO A 1 241 ? 2.464 0.033 -29.616 1.00 47.03 241 PRO A N 1
ATOM 1734 C CA . PRO A 1 241 ? 2.599 1.463 -29.396 1.00 47.03 241 PRO A CA 1
ATOM 1735 C C . PRO A 1 241 ? 1.214 2.112 -29.396 1.00 47.03 241 PRO A C 1
ATOM 1737 O O . PRO A 1 241 ? 0.340 1.748 -30.182 1.00 47.03 241 PRO A O 1
ATOM 1740 N N . ILE A 1 242 ? 1.021 3.112 -28.533 1.00 47.56 242 ILE A N 1
ATOM 1741 C CA . ILE A 1 242 ? -0.179 3.952 -28.549 1.00 47.56 242 ILE A CA 1
ATOM 1742 C C . ILE A 1 242 ? -0.174 4.726 -29.872 1.00 47.56 242 ILE A C 1
ATOM 1744 O O . ILE A 1 242 ? 0.429 5.792 -29.980 1.00 47.56 242 ILE A O 1
ATOM 1748 N N . VAL A 1 243 ? -0.818 4.167 -30.897 1.00 42.97 243 VAL A N 1
ATOM 1749 C CA . VAL A 1 243 ? -1.070 4.849 -32.164 1.00 42.97 243 VAL A CA 1
ATOM 1750 C C . VAL A 1 243 ? -2.067 5.966 -31.869 1.00 42.97 243 VAL A C 1
ATOM 1752 O O . VAL A 1 243 ? -3.238 5.724 -31.576 1.00 42.97 243 VAL A O 1
ATOM 1755 N N . THR A 1 244 ? -1.586 7.205 -31.916 1.00 48.84 244 THR A N 1
ATOM 1756 C CA . THR A 1 244 ? -2.325 8.446 -31.626 1.00 48.84 244 THR A CA 1
ATOM 1757 C C . THR A 1 244 ? -3.451 8.763 -32.614 1.00 48.84 244 THR A C 1
ATOM 1759 O O . THR A 1 244 ? -4.105 9.795 -32.483 1.00 48.84 244 THR A O 1
ATOM 1762 N N . ASP A 1 245 ? -3.717 7.877 -33.573 1.00 43.88 245 ASP A N 1
ATOM 1763 C CA . ASP A 1 245 ? -4.562 8.177 -34.729 1.00 43.88 245 ASP A CA 1
ATOM 1764 C C . ASP A 1 245 ? -5.973 7.575 -34.617 1.00 43.88 245 ASP A C 1
ATOM 1766 O O . ASP A 1 245 ? -6.812 7.798 -35.488 1.00 43.88 245 ASP A O 1
ATOM 1770 N N . HIS A 1 246 ? -6.280 6.854 -33.529 1.00 40.88 246 HIS A N 1
ATOM 1771 C CA . HIS A 1 246 ? -7.615 6.302 -33.288 1.00 40.88 246 HIS A CA 1
ATOM 1772 C C . HIS A 1 246 ? -8.228 6.850 -31.985 1.00 40.88 246 HIS A C 1
ATOM 1774 O O . HIS A 1 246 ? -7.865 6.404 -30.896 1.00 40.88 246 HIS A O 1
ATOM 1780 N N . PRO A 1 247 ? -9.220 7.761 -32.046 1.00 42.16 247 PRO A N 1
ATOM 1781 C CA . PRO A 1 247 ? -9.831 8.362 -30.852 1.00 42.16 247 PRO A CA 1
ATOM 1782 C C . PRO A 1 247 ? -10.711 7.398 -30.021 1.00 42.16 247 PRO A C 1
ATOM 1784 O O . PRO A 1 247 ? -11.442 7.844 -29.141 1.00 42.16 247 PRO A O 1
ATOM 1787 N N . LEU A 1 248 ? -10.673 6.082 -30.280 1.00 44.34 248 LEU A N 1
ATOM 1788 C CA . LEU A 1 248 ? -11.607 5.083 -29.739 1.00 44.34 248 LEU A CA 1
ATOM 1789 C C . LEU A 1 248 ? -10.972 3.695 -29.487 1.00 44.34 248 LEU A C 1
ATOM 1791 O O . LEU A 1 248 ? -11.619 2.671 -29.682 1.00 44.34 248 LEU A O 1
ATOM 1795 N N . ALA A 1 249 ? -9.745 3.615 -28.964 1.00 42.47 249 ALA A N 1
ATOM 1796 C CA . ALA A 1 249 ? -9.194 2.355 -28.424 1.00 42.47 249 ALA A CA 1
ATOM 1797 C C . ALA A 1 249 ? -9.785 1.962 -27.040 1.00 42.47 249 ALA A C 1
ATOM 1799 O O . ALA A 1 249 ? -9.170 1.238 -26.264 1.00 42.47 249 ALA A O 1
ATOM 1800 N N . LEU A 1 250 ? -10.995 2.440 -26.718 1.00 45.78 250 LEU A N 1
ATOM 1801 C CA . LEU A 1 250 ? -11.774 2.076 -25.523 1.00 45.78 250 LEU A CA 1
ATOM 1802 C C . LEU A 1 250 ? -12.651 0.824 -25.729 1.00 45.78 250 LEU A C 1
ATOM 1804 O O . LEU A 1 250 ? -13.463 0.500 -24.867 1.00 45.78 250 LEU A O 1
ATOM 1808 N N . GLY A 1 251 ? -12.513 0.126 -26.859 1.00 40.50 251 GLY A N 1
ATOM 1809 C CA . GLY A 1 251 ? -13.470 -0.891 -27.299 1.00 40.50 251 GLY A CA 1
ATOM 1810 C C . GLY A 1 251 ? -12.872 -2.206 -27.793 1.00 40.50 251 GLY A C 1
ATOM 1811 O O . GLY A 1 251 ? -13.413 -2.766 -28.736 1.00 40.50 251 GLY A O 1
ATOM 1812 N N . LYS A 1 252 ? -11.792 -2.721 -27.196 1.00 37.47 252 LYS A N 1
ATOM 1813 C CA . LYS A 1 252 ? -11.463 -4.153 -27.330 1.00 37.47 252 LYS A CA 1
ATOM 1814 C C . LYS A 1 252 ? -11.700 -4.872 -26.007 1.00 37.47 252 LYS A C 1
ATOM 1816 O O . LYS A 1 252 ? -10.783 -5.215 -25.274 1.00 37.47 252 LYS A O 1
ATOM 1821 N N . ALA A 1 253 ? -12.984 -5.017 -25.699 1.00 47.16 253 ALA A N 1
ATOM 1822 C CA . ALA A 1 253 ? -13.487 -6.226 -25.067 1.00 47.16 253 ALA A CA 1
ATOM 1823 C C . ALA A 1 253 ? -13.741 -7.253 -26.189 1.00 47.16 253 ALA A C 1
ATOM 1825 O O . ALA A 1 253 ? -14.202 -6.846 -27.254 1.00 47.16 253 ALA A O 1
ATOM 1826 N N . GLN A 1 254 ? -13.507 -8.540 -25.903 1.00 40.06 254 GLN A N 1
ATOM 1827 C CA . GLN A 1 254 ? -13.579 -9.721 -26.794 1.00 40.06 254 GLN A CA 1
ATOM 1828 C C . GLN A 1 254 ? -12.313 -9.909 -27.654 1.00 40.06 254 GLN A C 1
ATOM 1830 O O . GLN A 1 254 ? -11.917 -8.991 -28.364 1.00 40.06 254 GLN A O 1
ATOM 1835 N N . GLU A 1 255 ? -11.602 -11.038 -27.614 1.00 33.72 255 GLU A N 1
ATOM 1836 C CA . GLU A 1 255 ? -11.916 -12.425 -27.201 1.00 33.72 255 GLU A CA 1
ATOM 1837 C C . GLU A 1 255 ? -10.903 -13.007 -26.204 1.00 33.72 255 GLU A C 1
ATOM 1839 O O . GLU A 1 255 ? -9.734 -12.562 -26.211 1.00 33.72 255 GLU A O 1
#

Secondary structure (DSSP, 8-state):
-------PPPTTHHHHHHHHHHHHHHGGG---SSHHHHHHHHHHHHTTPPPPPHHHHHHHHHHHHHSSTHHHHHHHHHHHH-HHHHHHHHHHHHHHHHHHHHHHHHHHHHH--SS--HHHHHHHH-TTTHHHHHHHHHHHHHHHHHHHHHHHHHHHHHHHHTTT----HHHHHHHHHHHHHHHHT-S--TTHHHHHHHHHHHHHHHHHHHHHHHH---GGG-TTTT--TT---GGG-------TT-TTTT-----